Protein AF-0000000084920228 (afdb_homodimer)

Nearest PDB structures (foldseek):
  4wpe-assembly1_A-2  TM=5.861E-01  e=7.617E-01  Saccharomyces cerevisiae S288C
  8d9p-assembly1_A  TM=4.661E-01  e=4.233E-01  synthetic construct
  5vju-assembly1_A  TM=4.662E-01  e=3.804E-01  synthetic construct
  8to0-assembly1_GR  TM=4.077E-01  e=4.937E+00  Mus musculus
  2v0o-assembly2_C  TM=3.438E-01  e=4.680E+00  Homo sapiens

Foldseek 3Di:
DDPDDDDPDDCCLVPDDLVVLLVVLVVLLVVLVVLLVVLVVLLVLLVVLCVVDDDPVLNVLSVVLNVLSVVLNVLSVVLNVVSVVLSVVSVVCVVPVVPDDSVVSSVVSVVSVVSSVVSVVSSVVSVVSSVVSSVVSVVVVVVVVVVVVVVD/DDPDDDDPDDCCLVVDDLVVLLVVLVVLLVVLVVLLVVLVVLLVVLVVLCVVDDDPVLNVLSVVLNVLSVVLNVLSVVLNVVSVVLSVVSVVCVVPVVPDDSVVSSVVSVVSVVSSVVSVVSSVVSVVSSVVSSVVSVVVVVVVVVVVVVVD

Organism: Cellulophaga lytica (strain ATCC 23178 / DSM 7489 / JCM 8516 / NBRC 14961 / NCIMB 1423 / VKM B-1433 / Cy l20) (NCBI:txid867900)

Secondary structure (DSSP, 8-state):
---EEEEES-SHHHHS-HHHHHHHHHHHHHHHHHHHHHHHHHHHHHHHHHHH--SHHHHHHHHHHHHHHHHHHHHHHHHHHHHHHHHHHHHHHHH-TTSS-HHHHHHHHHHHHHHHHHHHHHHHHHHHHHHHHHHHHHHHHHHHHHHHHHH-/---EEEEES-SHHHHS-HHHHHHHHHHHHHHHHHHHHHHHHHHHHHHHHHHH--SHHHHHHHHHHHHHHHHHHHHHHHHHHHHHHHHHHHHHHHH-TTSS-HHHHHHHHHHHHHHHHHHHHHHHHHHHHHHHHHHHHHHHHHHHHHHHHHH-

Sequence (304 aa):
MSNFRNRPADNYINEANWQQLYLLTKHWKSDLLFYKDDLRFLHRLIKKYLLWISKKENVDLVKEIEISLLIVDKQCTGLLEKTTSHLHHLTELIENPFAYDSHKFRSEHTALEDSLAHFVKDFRKNRKEIFSITEYIIDGEQLVKQFTNLADMSNFRNRPADNYINEANWQQLYLLTKHWKSDLLFYKDDLRFLHRLIKKYLLWISKKENVDLVKEIEISLLIVDKQCTGLLEKTTSHLHHLTELIENPFAYDSHKFRSEHTALEDSLAHFVKDFRKNRKEIFSITEYIIDGEQLVKQFTNLAD

Radius of gyration: 22.95 Å; Cα contacts (8 Å, |Δi|>4): 197; chains: 2; bounding box: 46×72×52 Å

Solvent-accessible surface area (backbone atoms only — not comparable to full-atom values): 16638 Å² total; per-residue (Å²): 130,86,60,59,34,82,33,71,69,67,64,55,75,80,68,49,54,53,68,57,50,39,53,52,46,51,51,50,45,53,52,47,53,52,50,49,54,51,50,54,48,51,52,52,52,52,55,54,48,60,72,67,53,79,52,67,74,56,48,54,55,49,50,52,47,50,52,54,49,50,53,51,48,49,51,51,51,53,50,46,52,52,46,54,52,48,46,52,52,34,55,45,32,63,76,34,72,77,72,52,62,63,68,60,49,43,53,51,50,52,52,48,51,52,49,52,56,51,45,54,52,51,47,52,53,50,49,53,51,47,52,52,51,51,50,52,48,50,56,52,48,53,52,48,49,55,49,49,58,66,70,99,131,86,60,60,33,82,34,71,70,68,65,55,75,80,69,48,53,53,67,56,50,39,54,52,48,51,51,50,45,52,52,48,52,52,50,49,53,51,49,53,50,52,52,52,53,52,54,55,47,59,72,67,51,78,52,67,74,56,47,55,54,49,50,53,48,50,52,55,48,51,53,51,49,49,50,50,52,52,50,46,52,53,44,53,52,49,47,52,52,35,54,47,31,65,77,35,72,78,72,52,62,63,69,61,50,43,52,52,50,50,52,50,53,51,50,51,57,50,46,54,51,50,46,52,53,50,48,52,51,47,50,52,50,51,50,52,48,50,56,53,48,54,52,48,49,54,48,50,57,68,70,99

pLDDT: mean 87.04, std 14.08, range [43.09, 98.69]

Structure (mmCIF, N/CA/C/O backbone):
data_AF-0000000084920228-model_v1
#
loop_
_entity.id
_entity.type
_entity.pdbx_description
1 polymer 'Uncharacterized protein'
#
loop_
_atom_site.group_PDB
_atom_site.id
_atom_site.type_symbol
_atom_site.label_atom_id
_atom_site.label_alt_id
_atom_site.label_comp_id
_atom_site.label_asym_id
_atom_site.label_entity_id
_atom_site.label_seq_id
_atom_site.pdbx_PDB_ins_code
_atom_site.Cartn_x
_atom_site.Cartn_y
_atom_site.Cartn_z
_atom_site.occupancy
_atom_site.B_iso_or_equiv
_atom_site.auth_seq_id
_atom_site.auth_comp_id
_atom_site.auth_asym_id
_atom_site.auth_atom_id
_atom_site.pdbx_PDB_model_num
ATOM 1 N N . MET A 1 1 ? -1.769 -1.036 -16.906 1 46.94 1 MET A N 1
ATOM 2 C CA . MET A 1 1 ? -1.401 -1.227 -15.508 1 46.94 1 MET A CA 1
ATOM 3 C C . MET A 1 1 ? -1.412 -2.707 -15.133 1 46.94 1 MET A C 1
ATOM 5 O O . MET A 1 1 ? -2.203 -3.48 -15.68 1 46.94 1 MET A O 1
ATOM 9 N N . SER A 1 2 ? -0.241 -3.289 -14.719 1 59.38 2 SER A N 1
ATOM 10 C CA . SER A 1 2 ? 0.022 -4.723 -14.617 1 59.38 2 SER A CA 1
ATOM 11 C C . SER A 1 2 ? -0.938 -5.391 -13.641 1 59.38 2 SER A C 1
ATOM 13 O O . SER A 1 2 ? -1.438 -4.75 -12.719 1 59.38 2 SER A O 1
ATOM 15 N N . ASN A 1 3 ? -1.62 -6.391 -14.062 1 84.5 3 ASN A N 1
ATOM 16 C CA . ASN A 1 3 ? -2.602 -7.305 -13.484 1 84.5 3 ASN A CA 1
ATOM 17 C C . ASN A 1 3 ? -1.979 -8.195 -12.414 1 84.5 3 ASN A C 1
ATOM 19 O O . ASN A 1 3 ? -2.078 -9.422 -12.477 1 84.5 3 ASN A O 1
ATOM 23 N N . PHE A 1 4 ? -1.152 -7.531 -11.586 1 93.12 4 PHE A N 1
ATOM 24 C CA . PHE A 1 4 ? -0.546 -8.344 -10.531 1 93.12 4 PHE A CA 1
ATOM 25 C C . PHE A 1 4 ? -1.482 -8.469 -9.336 1 93.12 4 PHE A C 1
ATOM 27 O O . PHE A 1 4 ? -2.275 -7.562 -9.062 1 93.12 4 PHE A O 1
ATOM 34 N N . ARG A 1 5 ? -1.376 -9.617 -8.719 1 95.12 5 ARG A N 1
ATOM 35 C CA . ARG A 1 5 ? -2.188 -9.961 -7.559 1 95.12 5 ARG A CA 1
ATOM 36 C C . ARG A 1 5 ? -1.33 -10.57 -6.453 1 95.12 5 ARG A C 1
ATOM 38 O O . ARG A 1 5 ? -0.223 -11.047 -6.715 1 95.12 5 ARG A O 1
ATOM 45 N N . ASN A 1 6 ? -1.832 -10.523 -5.289 1 94.06 6 ASN A N 1
ATOM 46 C CA . ASN A 1 6 ? -1.16 -11.203 -4.184 1 94.06 6 ASN A CA 1
ATOM 47 C C . ASN A 1 6 ? -1.276 -12.719 -4.301 1 94.06 6 ASN A C 1
ATOM 49 O O . ASN A 1 6 ? -2.379 -13.25 -4.441 1 94.06 6 ASN A O 1
ATOM 53 N N . ARG A 1 7 ? -0.164 -13.398 -4.301 1 95.19 7 ARG A N 1
ATOM 54 C CA . ARG A 1 7 ? -0.068 -14.852 -4.309 1 95.19 7 ARG A CA 1
ATOM 55 C C . ARG A 1 7 ? 0.977 -15.336 -3.309 1 95.19 7 ARG A C 1
ATOM 57 O O . ARG A 1 7 ? 1.875 -14.586 -2.926 1 95.19 7 ARG A O 1
ATOM 64 N N . PRO A 1 8 ? 0.805 -16.562 -2.885 1 92.56 8 PRO A N 1
ATOM 65 C CA . PRO A 1 8 ? 1.87 -17.094 -2.031 1 92.56 8 PRO A CA 1
ATOM 66 C C . PRO A 1 8 ? 3.24 -17.047 -2.703 1 92.56 8 PRO A C 1
ATOM 68 O O . PRO A 1 8 ? 3.338 -17.188 -3.926 1 92.56 8 PRO A O 1
ATOM 71 N N . ALA A 1 9 ? 4.227 -16.812 -1.802 1 89.5 9 ALA A N 1
ATOM 72 C CA . ALA A 1 9 ? 5.582 -16.875 -2.336 1 89.5 9 ALA A CA 1
ATOM 73 C C . ALA A 1 9 ? 5.891 -18.266 -2.883 1 89.5 9 ALA A C 1
ATOM 75 O O . ALA A 1 9 ? 5.801 -19.266 -2.158 1 89.5 9 ALA A O 1
ATOM 76 N N . ASP A 1 10 ? 5.984 -18.344 -4.188 1 88.19 10 ASP A N 1
ATOM 77 C CA . ASP A 1 10 ? 6.211 -19.625 -4.844 1 88.19 10 ASP A CA 1
ATOM 78 C C . ASP A 1 10 ? 7.48 -19.594 -5.691 1 88.19 10 ASP A C 1
ATOM 80 O O . ASP A 1 10 ? 8.406 -18.828 -5.406 1 88.19 10 ASP A O 1
ATOM 84 N N . ASN A 1 11 ? 7.5 -20.531 -6.637 1 90.75 11 ASN A N 1
ATOM 85 C CA . ASN A 1 11 ? 8.703 -20.641 -7.453 1 90.75 11 ASN A CA 1
ATOM 86 C C . ASN A 1 11 ? 8.602 -19.812 -8.727 1 90.75 11 ASN A C 1
ATOM 88 O O . ASN A 1 11 ? 9.266 -20.109 -9.727 1 90.75 11 ASN A O 1
ATOM 92 N N . TYR A 1 12 ? 7.84 -18.812 -8.664 1 93.25 12 TYR A N 1
ATOM 93 C CA . TYR A 1 12 ? 7.578 -18 -9.852 1 93.25 12 TYR A CA 1
ATOM 94 C C . TYR A 1 12 ? 8.867 -17.438 -10.422 1 93.25 12 TYR A C 1
ATOM 96 O O . TYR A 1 12 ? 9.117 -17.5 -11.625 1 93.25 12 TYR A O 1
ATOM 104 N N . ILE A 1 13 ? 9.664 -16.859 -9.602 1 95.25 13 ILE A N 1
ATOM 105 C CA . ILE A 1 13 ? 10.883 -16.188 -10.039 1 95.25 13 ILE A CA 1
ATOM 106 C C . ILE A 1 13 ? 11.797 -17.188 -10.742 1 95.25 13 ILE A C 1
ATOM 108 O O . ILE A 1 13 ? 12.461 -16.859 -11.719 1 95.25 13 ILE A O 1
ATOM 112 N N . ASN A 1 14 ? 11.781 -18.438 -10.273 1 94.75 14 ASN A N 1
ATOM 113 C CA . ASN A 1 14 ? 12.633 -19.453 -10.867 1 94.75 14 ASN A CA 1
ATOM 114 C C . ASN A 1 14 ? 12.055 -19.969 -12.18 1 94.75 14 ASN A C 1
ATOM 116 O O . ASN A 1 14 ? 12.797 -20.469 -13.031 1 94.75 14 ASN A O 1
ATOM 120 N N . GLU A 1 15 ? 10.766 -19.828 -12.383 1 94.88 15 GLU A N 1
ATOM 121 C CA . GLU A 1 15 ? 10.102 -20.422 -13.539 1 94.88 15 GLU A CA 1
ATOM 122 C C . GLU A 1 15 ? 9.773 -19.375 -14.602 1 94.88 15 GLU A C 1
ATOM 124 O O . GLU A 1 15 ? 9.578 -19.719 -15.766 1 94.88 15 GLU A O 1
ATOM 129 N N . ALA A 1 16 ? 9.719 -18.156 -14.258 1 95.38 16 ALA A N 1
ATOM 130 C CA . ALA A 1 16 ? 9.32 -17.078 -15.164 1 95.38 16 ALA A CA 1
ATOM 131 C C . ALA A 1 16 ? 10.414 -16.781 -16.188 1 95.38 16 ALA A C 1
ATOM 133 O O . ALA A 1 16 ? 11.602 -16.984 -15.906 1 95.38 16 ALA A O 1
ATOM 134 N N . ASN A 1 17 ? 9.938 -16.391 -17.297 1 95.69 17 ASN A N 1
ATOM 135 C CA . ASN A 1 17 ? 10.938 -15.938 -18.25 1 95.69 17 ASN A CA 1
ATOM 136 C C . ASN A 1 17 ? 11.367 -14.508 -17.969 1 95.69 17 ASN A C 1
ATOM 138 O O . ASN A 1 17 ? 10.805 -13.844 -17.094 1 95.69 17 ASN A O 1
ATOM 142 N N . TRP A 1 18 ? 12.336 -14.039 -18.688 1 96.69 18 TRP A N 1
ATOM 143 C CA . TRP A 1 18 ? 12.945 -12.742 -18.391 1 96.69 18 TRP A CA 1
ATOM 144 C C . TRP A 1 18 ? 11.953 -11.609 -18.625 1 96.69 18 TRP A C 1
ATOM 146 O O . TRP A 1 18 ? 11.969 -10.609 -17.906 1 96.69 18 TRP A O 1
ATOM 156 N N . GLN A 1 19 ? 11.141 -11.703 -19.641 1 96.44 19 GLN A N 1
ATOM 157 C CA . GLN A 1 19 ? 10.141 -10.672 -19.906 1 96.44 19 GLN A CA 1
ATOM 158 C C . GLN A 1 19 ? 9.141 -10.562 -18.766 1 96.44 19 GLN A C 1
ATOM 160 O O . GLN A 1 19 ? 8.75 -9.461 -18.375 1 96.44 19 GLN A O 1
ATOM 165 N N . GLN A 1 20 ? 8.758 -11.672 -18.234 1 96.56 20 GLN A N 1
ATOM 166 C CA . GLN A 1 20 ? 7.836 -11.703 -17.109 1 96.56 20 GLN A CA 1
ATOM 167 C C . GLN A 1 20 ? 8.469 -11.062 -15.875 1 96.56 20 GLN A C 1
ATOM 169 O O . GLN A 1 20 ? 7.809 -10.297 -15.164 1 96.56 20 GLN A O 1
ATOM 174 N N . LEU A 1 21 ? 9.695 -11.367 -15.656 1 97.5 21 LEU A N 1
ATOM 175 C CA . LEU A 1 21 ? 10.391 -10.773 -14.516 1 97.5 21 LEU A CA 1
ATOM 176 C C . LEU A 1 21 ? 10.594 -9.273 -14.719 1 97.5 21 LEU A C 1
ATOM 178 O O . LEU A 1 21 ? 10.562 -8.508 -13.758 1 97.5 21 LEU A O 1
ATOM 182 N N . TYR A 1 22 ? 10.805 -8.875 -15.969 1 97.56 22 TYR A N 1
ATOM 183 C CA . TYR A 1 22 ? 10.922 -7.453 -16.281 1 97.56 22 TYR A CA 1
ATOM 184 C C . TYR A 1 22 ? 9.641 -6.707 -15.906 1 97.56 22 TYR A C 1
ATOM 186 O O . TYR A 1 22 ? 9.695 -5.664 -15.25 1 97.56 22 TYR A O 1
ATOM 194 N N . LEU A 1 23 ? 8.516 -7.277 -16.25 1 97.06 23 LEU A N 1
ATOM 195 C CA . LEU A 1 23 ? 7.234 -6.648 -15.953 1 97.06 23 LEU A CA 1
ATOM 196 C C . LEU A 1 23 ? 7.008 -6.574 -14.445 1 97.06 23 LEU A C 1
ATOM 198 O O . LEU A 1 23 ? 6.523 -5.559 -13.938 1 97.06 23 LEU A O 1
ATOM 202 N N . LEU A 1 24 ? 7.332 -7.609 -13.773 1 97.06 24 LEU A N 1
ATOM 203 C CA . LEU A 1 24 ? 7.211 -7.629 -12.32 1 97.06 24 LEU A CA 1
ATOM 204 C C . LEU A 1 24 ? 8.086 -6.559 -11.688 1 97.06 24 LEU A C 1
ATOM 206 O O . LEU A 1 24 ? 7.645 -5.832 -10.797 1 97.06 24 LEU A O 1
ATOM 210 N N . THR A 1 25 ? 9.32 -6.508 -12.125 1 97.81 25 THR A N 1
ATOM 211 C CA . THR A 1 25 ? 10.266 -5.535 -11.586 1 97.81 25 THR A CA 1
ATOM 212 C C . THR A 1 25 ? 9.805 -4.109 -11.891 1 97.81 25 THR A C 1
ATOM 214 O O . THR A 1 25 ? 9.969 -3.213 -11.062 1 97.81 25 THR A O 1
ATOM 217 N N . LYS A 1 26 ? 9.273 -3.879 -13.047 1 97.44 26 LYS A N 1
ATOM 218 C CA . LYS A 1 26 ? 8.711 -2.574 -13.383 1 97.44 26 LYS A CA 1
ATOM 219 C C . LYS A 1 26 ? 7.578 -2.203 -12.422 1 97.44 26 LYS A C 1
ATOM 221 O O . LYS A 1 26 ? 7.465 -1.049 -12.008 1 97.44 26 LYS A O 1
ATOM 226 N N . HIS A 1 27 ? 6.754 -3.148 -12.125 1 96.44 27 HIS A N 1
ATOM 227 C CA . HIS A 1 27 ? 5.688 -2.936 -11.156 1 96.44 27 HIS A CA 1
ATOM 228 C C . HIS A 1 27 ? 6.246 -2.549 -9.797 1 96.44 27 HIS A C 1
ATOM 230 O O . HIS A 1 27 ? 5.75 -1.621 -9.156 1 96.44 27 HIS A O 1
ATOM 236 N N . TRP A 1 28 ? 7.293 -3.311 -9.391 1 97.38 28 TRP A N 1
ATOM 237 C CA . TRP A 1 28 ? 7.957 -2.98 -8.133 1 97.38 28 TRP A CA 1
ATOM 238 C C . TRP A 1 28 ? 8.453 -1.538 -8.141 1 97.38 28 TRP A C 1
ATOM 240 O O . TRP A 1 28 ? 8.289 -0.815 -7.152 1 97.38 28 TRP A O 1
ATOM 250 N N . LYS A 1 29 ? 9.078 -1.144 -9.172 1 97.69 29 LYS A N 1
ATOM 251 C CA . LYS A 1 29 ? 9.617 0.21 -9.273 1 97.69 29 LYS A CA 1
ATOM 252 C C . LYS A 1 29 ? 8.508 1.252 -9.18 1 97.69 29 LYS A C 1
ATOM 254 O O . LYS A 1 29 ? 8.664 2.271 -8.5 1 97.69 29 LYS A O 1
ATOM 259 N N . SER A 1 30 ? 7.41 0.979 -9.883 1 95.38 30 SER A N 1
ATOM 260 C CA . SER A 1 30 ? 6.258 1.873 -9.812 1 95.38 30 SER A CA 1
ATOM 261 C C . SER A 1 30 ? 5.766 2.025 -8.375 1 95.38 30 SER A C 1
ATOM 263 O O . SER A 1 30 ? 5.48 3.139 -7.926 1 95.38 30 SER A O 1
ATOM 265 N N . ASP A 1 31 ? 5.652 0.915 -7.664 1 95.56 31 ASP A N 1
ATOM 266 C CA . ASP A 1 31 ? 5.234 0.955 -6.266 1 95.56 31 ASP A CA 1
ATOM 267 C C . ASP A 1 31 ? 6.199 1.794 -5.43 1 95.56 31 ASP A C 1
ATOM 269 O O . ASP A 1 31 ? 5.77 2.611 -4.609 1 95.56 31 ASP A O 1
ATOM 273 N N . LEU A 1 32 ? 7.492 1.58 -5.621 1 97.88 32 LEU A N 1
ATOM 274 C CA . LEU A 1 32 ? 8.5 2.309 -4.859 1 97.88 32 LEU A CA 1
ATOM 275 C C . LEU A 1 32 ? 8.391 3.809 -5.113 1 97.88 32 LEU A C 1
ATOM 277 O O . LEU A 1 32 ? 8.57 4.613 -4.195 1 97.88 32 LEU A O 1
ATOM 281 N N . LEU A 1 33 ? 8.133 4.176 -6.355 1 97 33 LEU A N 1
ATOM 282 C CA . LEU A 1 33 ? 7.965 5.586 -6.684 1 97 33 LEU A CA 1
ATOM 283 C C . LEU A 1 33 ? 6.75 6.172 -5.973 1 97 33 LEU A C 1
ATOM 285 O O . LEU A 1 33 ? 6.781 7.324 -5.535 1 97 33 LEU A O 1
ATOM 289 N N . PHE A 1 34 ? 5.73 5.402 -5.906 1 94.62 34 PHE A N 1
ATOM 290 C CA . PHE A 1 34 ? 4.559 5.824 -5.148 1 94.62 34 PHE A CA 1
ATOM 291 C C . PHE A 1 34 ? 4.918 6.074 -3.688 1 94.62 34 PHE A C 1
ATOM 293 O O . PHE A 1 34 ? 4.527 7.094 -3.113 1 94.62 34 PHE A O 1
ATOM 300 N N . TYR A 1 35 ? 5.629 5.16 -3.039 1 95.94 35 TYR A N 1
ATOM 301 C CA . TYR A 1 35 ? 6.031 5.312 -1.644 1 95.94 35 TYR A CA 1
ATOM 302 C C . TYR A 1 35 ? 6.941 6.523 -1.466 1 95.94 35 TYR A C 1
ATOM 304 O O . TYR A 1 35 ? 6.879 7.207 -0.443 1 95.94 35 TYR A O 1
ATOM 312 N N . LYS A 1 36 ? 7.793 6.738 -2.418 1 96 36 LYS A N 1
ATOM 313 C CA . LYS A 1 36 ? 8.688 7.891 -2.363 1 96 36 LYS A CA 1
ATOM 314 C C . LYS A 1 36 ? 7.902 9.195 -2.297 1 96 36 LYS A C 1
ATOM 316 O O . LYS A 1 36 ? 8.234 10.094 -1.521 1 96 36 LYS A O 1
ATOM 321 N N . ASP A 1 37 ? 6.891 9.273 -3.094 1 93.06 37 ASP A N 1
ATOM 322 C CA . ASP A 1 37 ? 6.02 10.445 -3.07 1 93.06 37 ASP A CA 1
ATOM 323 C C . ASP A 1 37 ? 5.344 10.602 -1.708 1 93.06 37 ASP A C 1
ATOM 325 O O . ASP A 1 37 ? 5.234 11.711 -1.185 1 93.06 37 ASP A O 1
ATOM 329 N N . ASP A 1 38 ? 4.867 9.508 -1.194 1 92.06 38 ASP A N 1
ATOM 330 C CA . ASP A 1 38 ? 4.238 9.508 0.122 1 92.06 38 ASP A CA 1
ATOM 331 C C . ASP A 1 38 ? 5.211 9.992 1.195 1 92.06 38 ASP A C 1
ATOM 333 O O . ASP A 1 38 ? 4.852 10.797 2.053 1 92.06 38 ASP A O 1
ATOM 337 N N . LEU A 1 39 ? 6.426 9.445 1.11 1 94.19 39 LEU A N 1
ATOM 338 C CA . LEU A 1 39 ? 7.449 9.812 2.084 1 94.19 39 LEU A CA 1
ATOM 339 C C . LEU A 1 39 ? 7.77 11.297 2.006 1 94.19 39 LEU A C 1
ATOM 341 O O . LEU A 1 39 ? 7.957 11.953 3.033 1 94.19 39 LEU A O 1
ATOM 345 N N . ARG A 1 40 ? 7.84 11.789 0.787 1 91.94 40 ARG A N 1
ATOM 346 C CA . ARG A 1 40 ? 8.062 13.219 0.594 1 91.94 40 ARG A CA 1
ATOM 347 C C . ARG A 1 40 ? 6.984 14.039 1.292 1 91.94 40 ARG A C 1
ATOM 349 O O . ARG A 1 40 ? 7.289 15.031 1.955 1 91.94 40 ARG A O 1
ATOM 356 N N . PHE A 1 41 ? 5.746 13.68 1.146 1 89.75 41 PHE A N 1
ATOM 357 C CA . PHE A 1 41 ? 4.637 14.359 1.805 1 89.75 41 PHE A CA 1
ATOM 358 C C . PHE A 1 41 ? 4.781 14.289 3.32 1 89.75 41 PHE A C 1
ATOM 360 O O . PHE A 1 41 ? 4.562 15.281 4.02 1 89.75 41 PHE A O 1
ATOM 367 N N . LEU A 1 42 ? 5.078 13.109 3.883 1 89.5 42 LEU A N 1
ATOM 368 C CA . LEU A 1 42 ? 5.191 12.922 5.324 1 89.5 42 LEU A CA 1
ATOM 369 C C . LEU A 1 42 ? 6.285 13.812 5.902 1 89.5 42 LEU A C 1
ATOM 371 O O . LEU A 1 42 ? 6.125 14.383 6.988 1 89.5 42 LEU A O 1
ATOM 375 N N . HIS A 1 43 ? 7.418 13.938 5.121 1 89.31 43 HIS A N 1
ATOM 376 C CA . HIS A 1 43 ? 8.477 14.852 5.543 1 89.31 43 HIS A CA 1
ATOM 377 C C . HIS A 1 43 ? 7.961 16.281 5.648 1 89.31 43 HIS A C 1
ATOM 379 O O . HIS A 1 43 ? 8.258 16.984 6.621 1 89.31 43 HIS A O 1
ATOM 385 N N . ARG A 1 44 ? 7.219 16.641 4.695 1 83.88 44 ARG A N 1
ATOM 386 C CA . ARG A 1 44 ? 6.676 18 4.68 1 83.88 44 ARG A CA 1
ATOM 387 C C . ARG A 1 44 ? 5.688 18.203 5.824 1 83.88 44 ARG A C 1
ATOM 389 O O . ARG A 1 44 ? 5.676 19.266 6.457 1 83.88 44 ARG A O 1
ATOM 396 N N . LEU A 1 45 ? 4.855 17.25 6.082 1 81.75 45 LEU A N 1
ATOM 397 C CA . LEU A 1 45 ? 3.875 17.312 7.16 1 81.75 45 LEU A CA 1
ATOM 398 C C . LEU A 1 45 ? 4.562 17.469 8.508 1 81.75 45 LEU A C 1
ATOM 400 O O . LEU A 1 45 ? 4.18 18.328 9.305 1 81.75 45 LEU A O 1
ATOM 404 N N . ILE A 1 46 ? 5.562 16.688 8.734 1 82.69 46 ILE A N 1
ATOM 405 C CA . ILE A 1 46 ? 6.262 16.688 10.008 1 82.69 46 ILE A CA 1
ATOM 406 C C . ILE A 1 46 ? 6.996 18.016 10.188 1 82.69 46 ILE A C 1
ATOM 408 O O . ILE A 1 46 ? 7.02 18.578 11.289 1 82.69 46 ILE A O 1
ATOM 412 N N . LYS A 1 47 ? 7.648 18.469 9.148 1 79.38 47 LYS A N 1
ATOM 413 C CA . LYS A 1 47 ? 8.336 19.766 9.203 1 79.38 47 LYS A CA 1
ATOM 414 C C . LYS A 1 47 ? 7.379 20.891 9.562 1 79.38 47 LYS A C 1
ATOM 416 O O . LYS A 1 47 ? 7.73 21.797 10.328 1 79.38 47 LYS A O 1
ATOM 421 N N . LYS A 1 48 ? 6.242 20.828 9.016 1 73.88 48 LYS A N 1
ATOM 422 C CA . LYS A 1 48 ? 5.234 21.844 9.305 1 73.88 48 LYS A CA 1
ATOM 423 C C . LYS A 1 48 ? 4.832 21.828 10.773 1 73.88 48 LYS A C 1
ATOM 425 O O . LYS A 1 48 ? 4.672 22.875 11.398 1 73.88 48 LYS A O 1
ATOM 430 N N . TYR A 1 49 ? 4.645 20.688 11.227 1 69.5 49 TYR A N 1
ATOM 431 C CA . TYR A 1 49 ? 4.281 20.547 12.633 1 69.5 49 TYR A CA 1
ATOM 432 C C . TYR A 1 49 ? 5.391 21.094 13.539 1 69.5 49 TYR A C 1
ATOM 434 O O . TYR A 1 49 ? 5.117 21.719 14.555 1 69.5 49 TYR A O 1
ATOM 442 N N . LEU A 1 50 ? 6.598 20.812 13.242 1 71.94 50 LEU A N 1
ATOM 443 C CA . LEU A 1 50 ? 7.734 21.266 14.023 1 71.94 50 LEU A CA 1
ATOM 444 C C . LEU A 1 50 ? 7.727 22.797 14.148 1 71.94 50 LEU A C 1
ATOM 446 O O . LEU A 1 50 ? 8.141 23.344 15.172 1 71.94 50 LEU A O 1
ATOM 450 N N . LEU A 1 51 ? 7.195 23.406 13.164 1 68.25 51 LEU A N 1
ATOM 451 C CA . LEU A 1 51 ? 7.156 24.859 13.156 1 68.25 51 LEU A CA 1
ATOM 452 C C . LEU A 1 51 ? 6.145 25.375 14.172 1 68.25 51 LEU A C 1
ATOM 454 O O . LEU A 1 51 ? 6.305 26.484 14.703 1 68.25 51 LEU A O 1
ATOM 458 N N . TRP A 1 52 ? 5.207 24.516 14.43 1 65.69 52 TRP A N 1
ATOM 459 C CA . TRP A 1 52 ? 4.113 25 15.258 1 65.69 52 TRP A CA 1
ATOM 460 C C . TRP A 1 52 ? 4.191 24.406 16.656 1 65.69 52 TRP A C 1
ATOM 462 O O . TRP A 1 52 ? 3.373 24.734 17.531 1 65.69 52 TRP A O 1
ATOM 472 N N . ILE A 1 53 ? 5.09 23.594 16.781 1 68.06 53 ILE A N 1
ATOM 473 C CA . ILE A 1 53 ? 5.188 22.922 18.078 1 68.06 53 ILE A CA 1
ATOM 474 C C . ILE A 1 53 ? 5.855 23.859 19.094 1 68.06 53 ILE A C 1
ATOM 476 O O . ILE A 1 53 ? 6.934 24.391 18.828 1 68.06 53 ILE A O 1
ATOM 480 N N . SER A 1 54 ? 5.195 24.25 20.078 1 64.94 54 SER A N 1
ATOM 481 C CA . SER A 1 54 ? 5.684 25.125 21.141 1 64.94 54 SER A CA 1
ATOM 482 C C . SER A 1 54 ? 6.219 24.312 22.312 1 64.94 54 SER A C 1
ATOM 484 O O . SER A 1 54 ? 7.203 24.703 22.938 1 64.94 54 SER A O 1
AT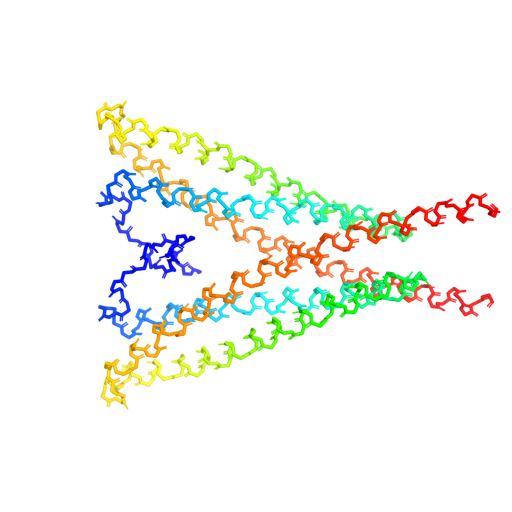OM 486 N N . LYS A 1 55 ? 5.633 23.266 22.656 1 71 55 LYS A N 1
ATOM 487 C CA . LYS A 1 55 ? 5.992 22.453 23.812 1 71 55 LYS A CA 1
ATOM 488 C C . LYS A 1 55 ? 7.23 21.609 23.516 1 71 55 LYS A C 1
ATOM 490 O O . LYS A 1 55 ? 7.281 20.891 22.516 1 71 55 LYS A O 1
ATOM 495 N N . LYS A 1 56 ? 8.172 21.703 24.359 1 72.06 56 LYS A N 1
ATOM 496 C CA . LYS A 1 56 ? 9.438 20.984 24.203 1 72.06 56 LYS A CA 1
ATOM 497 C C . LYS A 1 56 ? 9.203 19.484 24.047 1 72.06 56 LYS A C 1
ATOM 499 O O . LYS A 1 56 ? 9.859 18.828 23.234 1 72.06 56 LYS A O 1
ATOM 504 N N . GLU A 1 57 ? 8.32 18.906 24.891 1 73.88 57 GLU A N 1
ATOM 505 C CA . GLU A 1 57 ? 8.039 17.484 24.828 1 73.88 57 GLU A CA 1
ATOM 506 C C . GLU A 1 57 ? 7.57 17.062 23.438 1 73.88 57 GLU A C 1
ATOM 508 O O . GLU A 1 57 ? 7.906 15.977 22.969 1 73.88 57 GLU A O 1
ATOM 513 N N . ASN A 1 58 ? 6.887 17.922 22.812 1 76.12 58 ASN A N 1
ATOM 514 C CA . ASN A 1 58 ? 6.375 17.625 21.469 1 76.12 58 ASN A CA 1
ATOM 515 C C . ASN A 1 58 ? 7.469 17.75 20.406 1 76.12 58 ASN A C 1
ATOM 517 O O . ASN A 1 58 ? 7.441 17.031 19.406 1 76.12 58 ASN A O 1
ATOM 521 N N . VAL A 1 59 ? 8.461 18.484 20.781 1 76.5 59 VAL A N 1
ATOM 522 C CA . VAL A 1 59 ? 9.586 18.641 19.859 1 76.5 59 VAL A CA 1
ATOM 523 C C . VAL A 1 59 ? 10.391 17.344 19.797 1 76.5 59 VAL A C 1
ATOM 525 O O . VAL A 1 59 ? 10.797 16.906 18.719 1 76.5 59 VAL A O 1
ATOM 528 N N . ASP A 1 60 ? 10.586 16.719 20.953 1 80.94 60 ASP A N 1
ATOM 529 C CA . ASP A 1 60 ? 11.344 15.477 21.016 1 80.94 60 ASP A CA 1
ATOM 530 C C . ASP A 1 60 ? 10.633 14.352 20.266 1 80.94 60 ASP A C 1
ATOM 532 O O . ASP A 1 60 ? 11.273 13.57 19.562 1 80.94 60 ASP A O 1
ATOM 536 N N . LEU A 1 61 ? 9.367 14.305 20.422 1 79.62 61 LEU A N 1
ATOM 537 C CA . LEU A 1 61 ? 8.578 13.289 19.734 1 79.62 61 LEU A CA 1
ATOM 538 C C . LEU A 1 61 ? 8.672 13.469 18.219 1 79.62 61 LEU A C 1
ATOM 540 O O . LEU A 1 61 ? 8.828 12.5 17.484 1 79.62 61 LEU A O 1
ATOM 544 N N . VAL A 1 62 ? 8.617 14.633 17.844 1 79.69 62 VAL A N 1
ATOM 545 C CA . VAL A 1 62 ? 8.648 14.938 16.406 1 79.69 62 VAL A CA 1
ATOM 546 C C . VAL A 1 62 ? 10.031 14.594 15.844 1 79.69 62 VAL A C 1
ATOM 548 O O . VAL A 1 62 ? 10.141 14.086 14.727 1 79.69 62 VAL A O 1
ATOM 551 N N . LYS A 1 63 ? 11.078 14.844 16.641 1 83.12 63 LYS A N 1
ATOM 552 C CA . LYS A 1 63 ? 12.438 14.523 16.203 1 83.12 63 LYS A CA 1
ATOM 553 C C . LYS A 1 63 ? 12.602 13.016 15.992 1 83.12 63 LYS A C 1
ATOM 555 O O . LYS A 1 63 ? 13.25 12.586 15.031 1 83.12 63 LYS A O 1
ATOM 560 N N . GLU A 1 64 ? 12.062 12.289 16.828 1 84.56 64 GLU A N 1
ATOM 561 C CA . GLU A 1 64 ? 12.125 10.836 16.719 1 84.56 64 GLU A CA 1
ATOM 562 C C . GLU A 1 64 ? 11.422 10.359 15.445 1 84.56 64 GLU A C 1
ATOM 564 O O . GLU A 1 64 ? 11.914 9.461 14.758 1 84.56 64 GLU A O 1
ATOM 569 N N . ILE A 1 65 ? 10.312 10.953 15.148 1 85.75 65 ILE A N 1
ATOM 570 C CA . ILE A 1 65 ? 9.555 10.625 13.945 1 85.75 65 ILE A CA 1
ATOM 571 C C . ILE A 1 65 ? 10.367 10.992 12.711 1 85.75 65 ILE A C 1
ATOM 573 O O . ILE A 1 65 ? 10.406 10.227 11.734 1 85.75 65 ILE A O 1
ATOM 577 N N . GLU A 1 66 ? 11 12.094 12.82 1 85.94 66 GLU A N 1
ATOM 578 C CA . GLU A 1 66 ? 11.812 12.547 11.688 1 85.94 66 GLU A CA 1
ATOM 579 C C . GLU A 1 66 ? 12.953 11.578 11.406 1 85.94 66 GLU A C 1
ATOM 581 O O . GLU A 1 66 ? 13.25 11.281 10.25 1 85.94 66 GLU A O 1
ATOM 586 N N . ILE A 1 67 ? 13.562 11.094 12.414 1 89.44 67 ILE A N 1
ATOM 587 C CA . ILE A 1 67 ? 14.672 10.148 12.266 1 89.44 67 ILE A CA 1
ATOM 588 C C . ILE A 1 67 ? 14.164 8.852 11.633 1 89.44 67 ILE A C 1
ATOM 590 O O . ILE A 1 67 ? 14.773 8.328 10.703 1 89.44 67 ILE A O 1
ATOM 594 N N . SER A 1 68 ? 13.078 8.406 12.18 1 90.31 68 SER A N 1
ATOM 595 C CA . SER A 1 68 ? 12.492 7.176 11.641 1 90.31 68 SER A CA 1
ATOM 596 C C . SER A 1 68 ? 12.109 7.344 10.18 1 90.31 68 SER A C 1
ATOM 598 O O . SER A 1 68 ? 12.297 6.426 9.375 1 90.31 68 SER A O 1
ATOM 600 N N . LEU A 1 69 ? 11.594 8.492 9.844 1 92.69 69 LEU A N 1
ATOM 601 C CA . LEU A 1 69 ? 11.227 8.797 8.469 1 92.69 69 LEU A CA 1
ATOM 602 C C . LEU A 1 69 ? 12.453 8.812 7.562 1 92.69 69 LEU A C 1
ATOM 604 O O . LEU A 1 69 ? 12.398 8.312 6.434 1 92.69 69 LEU A O 1
ATOM 608 N N . LEU A 1 70 ? 13.539 9.312 8.055 1 94.25 70 LEU A N 1
ATOM 609 C CA . LEU A 1 70 ? 14.781 9.367 7.285 1 94.25 70 LEU A CA 1
ATOM 610 C C . LEU A 1 70 ? 15.289 7.969 6.969 1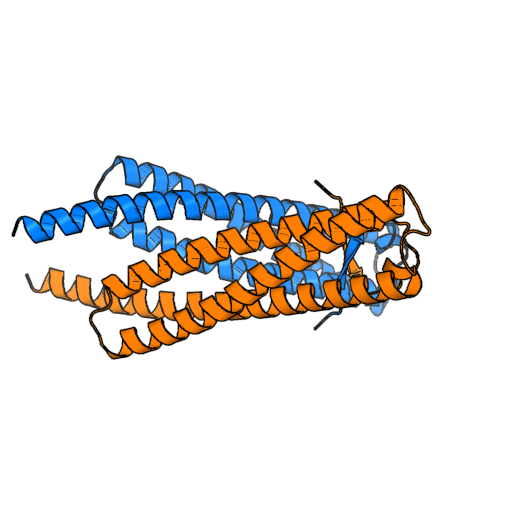 94.25 70 LEU A C 1
ATOM 612 O O . LEU A 1 70 ? 15.781 7.711 5.867 1 94.25 70 LEU A O 1
ATOM 616 N N . ILE A 1 71 ? 15.164 7.098 7.891 1 95.19 71 ILE A N 1
ATOM 617 C CA . ILE A 1 71 ? 15.617 5.723 7.719 1 95.19 71 ILE A CA 1
ATOM 618 C C . ILE A 1 71 ? 14.797 5.043 6.621 1 95.19 71 ILE A C 1
ATOM 620 O O . ILE A 1 71 ? 15.359 4.41 5.723 1 95.19 71 ILE A O 1
ATOM 624 N N . VAL A 1 72 ? 13.5 5.18 6.715 1 96.5 72 VAL A N 1
ATOM 625 C CA . VAL A 1 72 ? 12.617 4.559 5.734 1 96.5 72 VAL A CA 1
ATOM 626 C C . VAL A 1 72 ? 12.836 5.195 4.363 1 96.5 72 VAL A C 1
ATOM 628 O O . VAL A 1 72 ? 12.805 4.508 3.34 1 96.5 72 VAL A O 1
ATOM 631 N N . ASP A 1 73 ? 13.086 6.434 4.359 1 96.12 73 ASP A N 1
ATOM 632 C CA . ASP A 1 73 ? 13.367 7.141 3.117 1 96.12 73 ASP A CA 1
ATOM 633 C C . ASP A 1 73 ? 14.641 6.602 2.455 1 96.12 73 ASP A C 1
ATOM 635 O O . ASP A 1 73 ? 14.664 6.383 1.242 1 96.12 73 ASP A O 1
ATOM 639 N N . LYS A 1 74 ? 15.602 6.438 3.246 1 97.25 74 LYS A N 1
ATOM 640 C CA . LYS A 1 74 ? 16.844 5.879 2.74 1 97.25 74 LYS A CA 1
ATOM 641 C C . LYS A 1 74 ? 16.641 4.465 2.205 1 97.25 74 LYS A C 1
ATOM 643 O O . LYS A 1 74 ? 17.219 4.098 1.175 1 97.25 74 LYS A O 1
ATOM 648 N N . GLN A 1 75 ? 15.922 3.715 2.916 1 97.94 75 GLN A N 1
ATOM 649 C CA . GLN A 1 75 ? 15.586 2.373 2.453 1 97.94 75 GLN A CA 1
ATOM 650 C C . GLN A 1 75 ? 14.906 2.418 1.086 1 97.94 75 GLN A C 1
ATOM 652 O O . GLN A 1 75 ? 15.273 1.667 0.18 1 97.94 75 GLN A O 1
ATOM 657 N N . CYS A 1 76 ? 13.914 3.271 0.954 1 98.44 76 CYS A N 1
ATOM 658 C CA . CYS A 1 76 ? 13.172 3.402 -0.293 1 98.44 76 CYS A CA 1
ATOM 659 C C . CYS A 1 76 ? 14.094 3.797 -1.44 1 98.44 76 CYS A C 1
ATOM 661 O O . CYS A 1 76 ? 14.047 3.191 -2.514 1 98.44 76 CYS A O 1
ATOM 663 N N . THR A 1 77 ? 14.953 4.77 -1.183 1 98.12 77 THR A N 1
ATOM 664 C CA . THR A 1 77 ? 15.883 5.254 -2.193 1 98.12 77 THR A CA 1
ATOM 665 C C . THR A 1 77 ? 16.844 4.145 -2.625 1 98.12 77 THR A C 1
ATOM 667 O O . THR A 1 77 ? 17.094 3.963 -3.818 1 98.12 77 THR A O 1
ATOM 670 N N . GLY A 1 78 ? 17.359 3.449 -1.64 1 98.5 78 GLY A N 1
ATOM 671 C CA . GLY A 1 78 ? 18.234 2.328 -1.942 1 98.5 78 GLY A CA 1
ATOM 672 C C . GLY A 1 78 ? 17.562 1.247 -2.766 1 98.5 78 GLY A C 1
ATOM 673 O O . GLY A 1 78 ? 18.141 0.723 -3.713 1 98.5 78 GLY A O 1
ATOM 674 N N . LEU A 1 79 ? 16.344 0.912 -2.428 1 98.69 79 LEU A N 1
ATOM 675 C CA . LEU A 1 79 ? 15.594 -0.101 -3.16 1 98.69 79 LEU A CA 1
ATOM 676 C C . LEU A 1 79 ? 15.273 0.374 -4.574 1 98.69 79 LEU A C 1
ATOM 678 O O . LEU A 1 79 ? 15.297 -0.418 -5.52 1 98.69 79 LEU A O 1
ATOM 682 N N . LEU A 1 80 ? 14.93 1.67 -4.715 1 98.5 80 LEU A N 1
ATOM 683 C CA . LEU A 1 80 ? 14.664 2.232 -6.031 1 98.5 80 LEU A CA 1
ATOM 684 C C . LEU A 1 80 ? 15.891 2.113 -6.934 1 98.5 80 LEU A C 1
ATOM 686 O O . LEU A 1 80 ? 15.766 1.738 -8.102 1 98.5 80 LEU A O 1
ATOM 690 N N . GLU A 1 81 ? 17.016 2.393 -6.371 1 98.38 81 GLU A N 1
ATOM 691 C CA . GLU A 1 81 ? 18.266 2.283 -7.117 1 98.38 81 GLU A CA 1
ATOM 692 C C . GLU A 1 81 ? 18.531 0.84 -7.527 1 98.38 81 GLU A C 1
ATOM 694 O O . GLU A 1 81 ? 18.844 0.568 -8.688 1 98.38 81 GLU A O 1
ATOM 699 N N . LYS A 1 82 ? 18.438 -0.05 -6.621 1 98.38 82 LYS A N 1
ATOM 700 C CA . LYS A 1 82 ? 18.656 -1.465 -6.895 1 98.38 82 LYS A CA 1
ATOM 701 C C . LYS A 1 82 ? 17.672 -1.992 -7.93 1 98.38 82 LYS A C 1
ATOM 703 O O . LYS A 1 82 ? 18.047 -2.748 -8.828 1 98.38 82 LYS A O 1
ATOM 708 N N . THR A 1 83 ? 16.438 -1.642 -7.82 1 98.62 83 THR A N 1
ATOM 709 C CA . THR A 1 83 ? 15.391 -2.088 -8.734 1 98.62 83 THR A CA 1
ATOM 710 C C . THR A 1 83 ? 15.641 -1.55 -10.141 1 98.62 83 THR A C 1
ATOM 712 O O . THR A 1 83 ? 15.461 -2.27 -11.125 1 98.62 83 THR A O 1
ATOM 715 N N . THR A 1 84 ? 16.047 -0.295 -10.234 1 98.25 84 THR A N 1
ATOM 716 C CA . THR A 1 84 ? 16.359 0.323 -11.523 1 98.25 84 THR A CA 1
ATOM 717 C C . THR A 1 84 ? 17.516 -0.393 -12.203 1 98.25 84 THR A C 1
ATOM 719 O O . THR A 1 84 ? 17.453 -0.703 -13.398 1 98.25 84 THR A O 1
ATOM 722 N N . SER A 1 85 ? 18.531 -0.668 -11.414 1 97.69 85 SER A N 1
ATOM 723 C CA . SER A 1 85 ? 19.672 -1.41 -11.938 1 97.69 85 SER A CA 1
ATOM 724 C C . SER A 1 85 ? 19.266 -2.811 -12.383 1 97.69 85 SER A C 1
ATOM 726 O O . SER A 1 85 ? 19.672 -3.275 -13.445 1 97.69 85 SER A O 1
ATOM 728 N N . HIS A 1 86 ? 18.484 -3.43 -11.578 1 97.75 86 HIS A N 1
ATOM 729 C CA . HIS A 1 86 ? 18.016 -4.773 -11.883 1 97.75 86 HIS A CA 1
ATOM 730 C C . HIS A 1 86 ? 17.188 -4.789 -13.164 1 97.75 86 HIS A C 1
ATOM 732 O O . HIS A 1 86 ? 17.297 -5.715 -13.969 1 97.75 86 HIS A O 1
ATOM 738 N N . LEU A 1 87 ? 16.375 -3.805 -13.375 1 97.75 87 LEU A N 1
ATOM 739 C CA . LEU A 1 87 ? 15.586 -3.664 -14.594 1 97.75 87 LEU A CA 1
ATOM 740 C C . LEU A 1 87 ? 16.5 -3.559 -15.812 1 97.75 87 LEU A C 1
ATOM 742 O O . LEU A 1 87 ? 16.219 -4.156 -16.859 1 97.75 87 LEU A O 1
ATOM 746 N N . HIS A 1 88 ? 17.516 -2.834 -15.672 1 97.25 88 HIS A N 1
ATOM 747 C CA . HIS A 1 88 ? 18.5 -2.719 -16.75 1 97.25 88 HIS A CA 1
ATOM 748 C C . HIS A 1 88 ? 19.109 -4.078 -17.094 1 97.25 88 HIS A C 1
ATOM 750 O O . HIS A 1 88 ? 19.188 -4.453 -18.266 1 97.25 88 HIS A O 1
ATOM 756 N N . HIS A 1 89 ? 19.5 -4.816 -16.109 1 97.62 89 HIS A N 1
ATOM 757 C CA . HIS A 1 89 ? 20.078 -6.141 -16.312 1 97.62 89 HIS A CA 1
ATOM 758 C C . HIS A 1 89 ? 19.078 -7.082 -16.969 1 97.62 89 HIS A C 1
ATOM 760 O O . HIS A 1 89 ? 19.453 -7.914 -17.797 1 97.62 89 HIS A O 1
ATOM 766 N N . LEU A 1 90 ? 17.828 -6.977 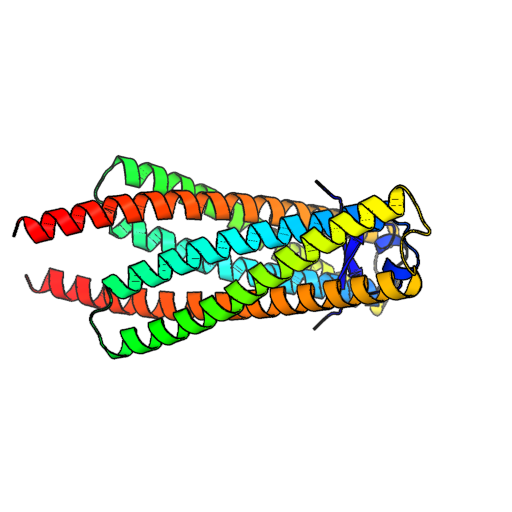-16.562 1 97.94 90 LEU A N 1
ATOM 767 C CA . LEU A 1 90 ? 16.781 -7.789 -17.188 1 97.94 90 LEU A CA 1
ATOM 768 C C . LEU A 1 90 ? 16.656 -7.469 -18.672 1 97.94 90 LEU A C 1
ATOM 770 O O . LEU A 1 90 ? 16.453 -8.367 -19.484 1 97.94 90 LEU A O 1
ATOM 774 N N . THR A 1 91 ? 16.719 -6.207 -19.016 1 97.25 91 THR A N 1
ATOM 775 C CA . THR A 1 91 ? 16.688 -5.801 -20.406 1 97.25 91 THR A CA 1
ATOM 776 C C . THR A 1 91 ? 17.812 -6.465 -21.203 1 97.25 91 THR A C 1
ATOM 778 O O . THR A 1 91 ? 17.609 -6.953 -22.312 1 97.25 91 THR A O 1
ATOM 781 N N . GLU A 1 92 ? 18.984 -6.492 -20.609 1 97.19 92 GLU A N 1
ATOM 782 C CA . GLU A 1 92 ? 20.125 -7.141 -21.219 1 97.19 92 GLU A CA 1
ATOM 783 C C . GLU A 1 92 ? 19.906 -8.641 -21.391 1 97.19 92 GLU A C 1
ATOM 785 O O . GLU A 1 92 ? 20.266 -9.219 -22.422 1 97.19 92 GLU A O 1
ATOM 790 N N . LEU A 1 93 ? 19.344 -9.219 -20.422 1 96.88 93 LEU A N 1
ATOM 791 C CA . LEU A 1 93 ? 19.078 -10.648 -20.453 1 96.88 93 LEU A CA 1
ATOM 792 C C . LEU A 1 93 ? 18.047 -11 -21.516 1 96.88 93 LEU A C 1
ATOM 794 O O . LEU A 1 93 ? 18.125 -12.07 -22.125 1 96.88 93 LEU A O 1
ATOM 798 N N . ILE A 1 94 ? 17.078 -10.164 -21.734 1 96.5 94 ILE A N 1
ATOM 799 C CA . ILE A 1 94 ? 16.062 -10.383 -22.75 1 96.5 94 ILE A CA 1
ATOM 800 C C . ILE A 1 94 ? 16.719 -10.367 -24.141 1 96.5 94 ILE A C 1
ATOM 802 O O . ILE A 1 94 ? 16.359 -11.172 -25 1 96.5 94 ILE A O 1
ATOM 806 N N . GLU A 1 95 ? 17.688 -9.539 -24.297 1 96 95 GLU A N 1
ATOM 807 C CA . GLU A 1 95 ? 18.406 -9.422 -25.562 1 96 95 GLU A CA 1
ATOM 808 C C . GLU A 1 95 ? 19.422 -10.555 -25.719 1 96 95 GLU A C 1
ATOM 810 O O . GLU A 1 95 ? 19.609 -11.078 -26.812 1 96 95 GLU A O 1
ATOM 815 N N . ASN A 1 96 ? 20.109 -10.875 -24.641 1 95.94 96 ASN A N 1
ATOM 816 C CA . ASN A 1 96 ? 21.125 -11.922 -24.594 1 95.94 96 ASN A CA 1
ATOM 817 C C . ASN A 1 96 ? 21 -12.773 -23.328 1 95.94 96 ASN A C 1
ATOM 819 O O . ASN A 1 96 ? 21.547 -12.414 -22.281 1 95.94 96 ASN A O 1
ATOM 823 N N . PRO A 1 97 ? 20.375 -13.922 -23.438 1 91.44 97 PRO A N 1
ATOM 824 C CA . PRO A 1 97 ? 20.078 -14.766 -22.266 1 91.44 97 PRO A CA 1
ATOM 825 C C . PRO A 1 97 ? 21.344 -15.242 -21.562 1 91.44 97 PRO A C 1
ATOM 827 O O . PRO A 1 97 ? 21.281 -15.758 -20.438 1 91.44 97 PRO A O 1
ATOM 830 N N . PHE A 1 98 ? 22.484 -15.07 -22.188 1 92 98 PHE A N 1
ATOM 831 C CA . PHE A 1 98 ? 23.734 -15.547 -21.609 1 92 98 PHE A CA 1
ATOM 832 C C . PHE A 1 98 ? 24.531 -14.398 -21.016 1 92 98 PHE A C 1
ATOM 834 O O . PHE A 1 98 ? 25.688 -14.57 -20.625 1 92 98 PHE A O 1
ATOM 841 N N . ALA A 1 99 ? 23.859 -13.242 -20.953 1 92.5 99 ALA A N 1
ATOM 842 C CA . ALA A 1 99 ? 24.547 -12.047 -20.469 1 92.5 99 ALA A CA 1
ATOM 843 C C . ALA A 1 99 ? 24.969 -12.211 -19 1 92.5 99 ALA A C 1
ATOM 845 O O . ALA A 1 99 ? 25.969 -11.633 -18.578 1 92.5 99 ALA A O 1
ATOM 846 N N . TYR A 1 100 ? 24.156 -12.93 -18.188 1 92.62 100 TYR A N 1
ATOM 847 C CA . TYR A 1 100 ? 24.422 -13.172 -16.766 1 92.62 100 TYR A CA 1
ATOM 848 C C . TYR A 1 100 ? 24.172 -14.625 -16.406 1 92.62 100 TYR A C 1
ATOM 850 O O . TYR A 1 100 ? 23.484 -15.344 -17.141 1 92.62 100 TYR A O 1
ATOM 858 N N . ASP A 1 101 ? 24.797 -14.953 -15.258 1 93.88 101 ASP A N 1
ATOM 859 C CA . ASP A 1 101 ? 24.438 -16.25 -14.68 1 93.88 101 ASP A CA 1
ATOM 860 C C . ASP A 1 101 ? 22.984 -16.25 -14.219 1 93.88 101 ASP A C 1
ATOM 862 O O . ASP A 1 101 ? 22.609 -15.516 -13.305 1 93.88 101 ASP A O 1
ATOM 866 N N . SER A 1 102 ? 22.234 -17.125 -14.867 1 93.06 102 SER A N 1
ATOM 867 C CA . SER A 1 102 ? 20.781 -17.141 -14.648 1 93.06 102 SER A CA 1
ATOM 868 C C . SER A 1 102 ? 20.453 -17.453 -13.195 1 93.06 102 SER A C 1
ATOM 870 O O . SER A 1 102 ? 19.594 -16.797 -12.594 1 93.06 102 SER A O 1
ATOM 872 N N . HIS A 1 103 ? 21.141 -18.453 -12.672 1 94.56 103 HIS A N 1
ATOM 873 C CA . HIS A 1 103 ? 20.844 -18.859 -11.305 1 94.56 103 HIS A CA 1
ATOM 874 C C . HIS A 1 103 ? 21.188 -17.75 -10.305 1 94.56 103 HIS A C 1
ATOM 876 O O . HIS A 1 103 ? 20.406 -17.453 -9.406 1 94.56 103 HIS A O 1
ATOM 882 N N . LYS A 1 104 ? 22.281 -17.203 -10.5 1 95.75 104 LYS A N 1
ATOM 883 C CA . LYS A 1 104 ? 22.703 -16.109 -9.633 1 95.75 104 LYS A CA 1
ATOM 884 C C . LYS A 1 104 ? 21.766 -14.922 -9.75 1 95.75 104 LYS A C 1
ATOM 886 O O . LYS A 1 104 ? 21.406 -14.305 -8.742 1 95.75 104 LYS A O 1
ATOM 891 N N . PHE A 1 105 ? 21.375 -14.602 -10.914 1 97 105 PHE A N 1
ATOM 892 C CA . PHE A 1 105 ? 20.5 -13.461 -11.148 1 97 105 PHE A CA 1
ATOM 893 C C . PHE A 1 105 ? 19.141 -13.664 -10.484 1 97 105 PHE A C 1
ATOM 895 O O . PHE A 1 105 ? 18.594 -12.742 -9.875 1 97 105 PHE A O 1
ATOM 902 N N . ARG A 1 106 ? 18.672 -14.828 -10.57 1 96.69 106 ARG A N 1
ATOM 903 C CA . ARG A 1 106 ? 17.359 -15.125 -9.977 1 96.69 106 ARG A CA 1
ATOM 904 C C . ARG A 1 106 ? 17.438 -15.094 -8.453 1 96.69 106 ARG A C 1
ATOM 906 O O . ARG A 1 106 ? 16.484 -14.68 -7.793 1 96.69 106 ARG A O 1
ATOM 913 N N . SER A 1 107 ? 18.531 -15.547 -7.969 1 96.75 107 SER A N 1
ATOM 914 C CA . SER A 1 107 ? 18.734 -15.445 -6.523 1 96.75 107 SER A CA 1
ATOM 915 C C . SER A 1 107 ? 18.734 -13.992 -6.066 1 96.75 107 SER A C 1
ATOM 917 O O . SER A 1 107 ? 18.125 -13.656 -5.047 1 96.75 107 SER A O 1
ATOM 919 N N . GLU A 1 108 ? 19.359 -13.156 -6.82 1 96.75 108 GLU A N 1
ATOM 920 C CA . GLU A 1 108 ? 19.391 -11.727 -6.527 1 96.75 108 GLU A CA 1
ATOM 921 C C . GLU A 1 108 ? 18 -11.117 -6.66 1 96.75 108 GLU A C 1
ATOM 923 O O . GLU A 1 108 ? 17.609 -10.25 -5.871 1 96.75 108 GLU A O 1
ATOM 928 N N . HIS A 1 109 ? 17.328 -11.555 -7.637 1 97.31 109 HIS A N 1
ATOM 929 C CA . HIS A 1 109 ? 15.961 -11.086 -7.852 1 97.31 109 HIS A CA 1
ATOM 930 C C . HIS A 1 109 ? 15.062 -11.438 -6.668 1 97.31 109 HIS A C 1
ATOM 932 O O . HIS A 1 109 ? 14.289 -10.602 -6.203 1 97.31 109 HIS A O 1
ATOM 938 N N . THR A 1 110 ? 15.203 -12.609 -6.188 1 97.12 110 THR A N 1
ATOM 939 C CA . THR A 1 110 ? 14.453 -13.07 -5.023 1 97.12 110 THR A CA 1
ATOM 940 C C . THR A 1 110 ? 14.797 -12.227 -3.797 1 97.12 110 THR A C 1
ATOM 942 O O . THR A 1 110 ? 13.906 -11.828 -3.041 1 97.12 110 THR A O 1
ATOM 945 N N . ALA A 1 111 ? 16.031 -11.992 -3.578 1 97.31 111 ALA A N 1
ATOM 946 C CA . ALA A 1 111 ? 16.469 -11.172 -2.451 1 97.31 111 ALA A CA 1
ATOM 947 C C . ALA A 1 111 ? 15.883 -9.766 -2.533 1 97.31 111 ALA A C 1
ATOM 949 O O . ALA A 1 111 ? 15.516 -9.18 -1.513 1 97.31 111 ALA A O 1
ATOM 950 N N . LEU A 1 112 ? 15.836 -9.242 -3.738 1 97.88 112 LEU A N 1
ATOM 951 C CA . LEU A 1 112 ? 15.242 -7.93 -3.953 1 97.88 112 LEU A CA 1
ATOM 952 C C . LEU A 1 112 ? 13.758 -7.938 -3.578 1 97.88 112 LEU A C 1
ATOM 954 O O . LEU A 1 112 ? 13.281 -7.023 -2.904 1 97.88 112 LEU A O 1
ATOM 958 N N . GLU A 1 113 ? 13.055 -8.945 -3.986 1 97.5 113 GLU A N 1
ATOM 959 C CA . GLU A 1 113 ? 11.648 -9.086 -3.625 1 97.5 113 GLU A CA 1
ATOM 960 C C . GLU A 1 113 ? 11.469 -9.117 -2.111 1 97.5 113 GLU A C 1
ATOM 962 O O . GLU A 1 113 ? 10.562 -8.477 -1.573 1 97.5 113 GLU A O 1
ATOM 967 N N . ASP A 1 114 ? 12.32 -9.852 -1.451 1 96.81 114 ASP A N 1
ATOM 968 C CA . ASP A 1 114 ? 12.258 -9.938 0.004 1 96.81 114 ASP A CA 1
ATOM 969 C C . ASP A 1 114 ? 12.492 -8.578 0.649 1 96.81 114 ASP A C 1
ATOM 971 O O . ASP A 1 114 ? 11.812 -8.211 1.612 1 96.81 114 ASP A O 1
ATOM 975 N N . SER A 1 115 ? 13.445 -7.883 0.126 1 97.44 115 SER A N 1
ATOM 976 C CA . SER A 1 115 ? 13.742 -6.555 0.649 1 97.44 115 SER A CA 1
ATOM 977 C C . SER A 1 115 ? 12.562 -5.605 0.459 1 97.44 115 SER A C 1
ATOM 979 O O . SER A 1 115 ? 12.266 -4.793 1.337 1 97.44 115 SER A O 1
ATOM 981 N N . LEU A 1 116 ? 11.93 -5.723 -0.679 1 97.62 116 LEU A N 1
ATOM 982 C CA . LEU A 1 116 ? 10.758 -4.902 -0.954 1 97.62 116 LEU A CA 1
ATOM 983 C C . LEU A 1 116 ? 9.633 -5.219 0.027 1 97.62 116 LEU A C 1
ATOM 985 O O . LEU A 1 116 ? 8.984 -4.309 0.551 1 97.62 116 LEU A O 1
ATOM 989 N N . ALA A 1 117 ? 9.406 -6.457 0.272 1 95.56 117 ALA A N 1
ATOM 990 C CA . ALA A 1 117 ? 8.375 -6.875 1.217 1 95.56 117 ALA A CA 1
ATOM 991 C C . ALA A 1 117 ? 8.672 -6.344 2.617 1 95.56 117 ALA A C 1
ATOM 993 O O . ALA A 1 117 ? 7.762 -5.875 3.312 1 95.56 117 ALA A O 1
ATOM 994 N N . HIS A 1 118 ? 9.914 -6.395 3.037 1 95.62 118 HIS A N 1
ATOM 995 C CA . HIS A 1 118 ? 10.32 -5.871 4.336 1 95.62 118 HIS A CA 1
ATOM 996 C C . HIS A 1 118 ? 10.125 -4.359 4.406 1 95.62 118 HIS A C 1
ATOM 998 O O . HIS A 1 118 ? 9.672 -3.834 5.426 1 95.62 118 HIS A O 1
ATOM 1004 N N . PHE A 1 119 ? 10.508 -3.74 3.365 1 97.31 119 PHE A N 1
ATOM 1005 C CA . PHE A 1 119 ? 10.367 -2.291 3.299 1 97.31 119 PHE A CA 1
ATOM 1006 C C . PHE A 1 119 ? 8.914 -1.878 3.502 1 97.31 119 PHE A C 1
ATOM 1008 O O . PHE A 1 119 ? 8.633 -0.932 4.238 1 97.31 119 PHE A O 1
ATOM 1015 N N . VAL A 1 120 ? 7.961 -2.523 2.777 1 95.38 120 VAL A N 1
ATOM 1016 C CA . VAL A 1 120 ? 6.543 -2.178 2.867 1 95.38 120 VAL A CA 1
ATOM 1017 C C . VAL A 1 120 ? 6.07 -2.316 4.312 1 95.38 120 VAL A C 1
ATOM 1019 O O . VAL A 1 120 ? 5.336 -1.464 4.816 1 95.38 120 VAL A O 1
ATOM 1022 N N . LYS A 1 121 ? 6.547 -3.342 4.961 1 93.25 121 LYS A N 1
ATOM 1023 C CA . LYS A 1 121 ? 6.203 -3.529 6.367 1 93.25 121 LYS A CA 1
ATOM 1024 C C . LYS A 1 121 ? 6.75 -2.391 7.227 1 93.25 121 LYS A C 1
ATOM 1026 O O . LYS A 1 121 ? 6.039 -1.85 8.078 1 93.25 121 LYS A O 1
ATOM 1031 N N . ASP A 1 122 ? 7.984 -2.07 7.02 1 93.19 122 ASP A N 1
ATOM 1032 C CA . ASP A 1 122 ? 8.609 -0.974 7.754 1 93.19 122 ASP A CA 1
ATOM 1033 C C . ASP A 1 122 ? 7.891 0.346 7.48 1 93.19 122 ASP A C 1
ATOM 1035 O O . ASP A 1 122 ? 7.66 1.136 8.398 1 93.19 122 ASP A O 1
ATOM 1039 N N . PHE A 1 123 ? 7.598 0.551 6.219 1 95.56 123 PHE A N 1
ATOM 1040 C CA . PHE A 1 123 ? 6.906 1.771 5.812 1 95.56 123 PHE A CA 1
ATOM 1041 C C . PHE A 1 123 ? 5.559 1.89 6.516 1 95.56 123 PHE A C 1
ATOM 1043 O O . PHE A 1 123 ? 5.227 2.947 7.055 1 95.56 123 PHE A O 1
ATOM 1050 N N . ARG A 1 124 ? 4.809 0.824 6.477 1 92.75 124 ARG A N 1
ATOM 1051 C CA . ARG A 1 124 ? 3.488 0.825 7.094 1 92.75 124 ARG A CA 1
ATOM 1052 C C . ARG A 1 124 ? 3.588 1.065 8.594 1 92.75 124 ARG A C 1
ATOM 1054 O O . ARG A 1 124 ? 2.789 1.813 9.164 1 92.75 124 ARG A O 1
ATOM 1061 N N . LYS A 1 125 ? 4.535 0.448 9.219 1 91.88 125 LYS A N 1
ATOM 1062 C CA . LYS A 1 125 ? 4.754 0.659 10.648 1 91.88 125 LYS A CA 1
ATOM 1063 C C . LYS A 1 125 ? 5.105 2.115 10.938 1 91.88 125 LYS A C 1
ATOM 1065 O O . LYS A 1 125 ? 4.547 2.721 11.859 1 91.88 125 LYS A O 1
ATOM 1070 N N . ASN A 1 126 ? 6.043 2.59 10.172 1 91.06 126 ASN A N 1
ATOM 1071 C CA . ASN A 1 126 ? 6.461 3.979 10.32 1 91.06 126 ASN A CA 1
ATOM 1072 C C . ASN A 1 126 ? 5.293 4.941 10.125 1 91.06 126 ASN A C 1
ATOM 1074 O O . ASN A 1 126 ? 5.125 5.887 10.891 1 91.06 126 ASN A O 1
ATOM 1078 N N . ARG A 1 127 ? 4.57 4.703 9.133 1 90 127 ARG A N 1
ATOM 1079 C CA . ARG A 1 127 ? 3.418 5.535 8.812 1 90 127 ARG A CA 1
ATOM 1080 C C . ARG A 1 127 ? 2.414 5.543 9.961 1 90 127 ARG A C 1
ATOM 1082 O O . ARG A 1 127 ? 1.892 6.598 10.328 1 90 127 ARG A O 1
ATOM 1089 N N . LYS A 1 128 ? 2.111 4.473 10.508 1 89.5 128 LYS A N 1
ATOM 1090 C CA . LYS A 1 128 ? 1.195 4.371 11.641 1 89.5 128 LYS A CA 1
ATOM 1091 C C . LYS A 1 128 ? 1.702 5.184 12.836 1 89.5 128 LYS A C 1
ATOM 1093 O O . LYS A 1 128 ? 0.922 5.855 13.508 1 89.5 128 LYS A O 1
ATOM 1098 N N . GLU A 1 129 ? 2.943 5.07 13.047 1 87.06 129 GLU A N 1
ATOM 1099 C CA . GLU A 1 129 ? 3.553 5.828 14.141 1 87.06 129 GLU A CA 1
ATOM 1100 C C . GLU A 1 129 ? 3.449 7.328 13.898 1 87.06 129 GLU A C 1
ATOM 1102 O O . GLU A 1 129 ? 3.1 8.086 14.805 1 87.06 129 GLU A O 1
ATOM 1107 N N . ILE A 1 130 ? 3.715 7.746 12.734 1 85.88 130 ILE A N 1
ATOM 1108 C CA . ILE A 1 130 ? 3.66 9.156 12.367 1 85.88 130 ILE A CA 1
ATOM 1109 C C . ILE A 1 130 ? 2.234 9.68 12.531 1 85.88 130 ILE A C 1
ATOM 1111 O O . ILE A 1 130 ? 2.02 10.742 13.109 1 85.88 130 ILE A O 1
ATOM 1115 N N . PHE A 1 131 ? 1.298 8.938 12.07 1 84 131 PHE A N 1
ATOM 1116 C CA . PHE A 1 131 ? -0.099 9.344 12.164 1 84 131 PHE A CA 1
ATOM 1117 C C . PHE A 1 131 ? -0.543 9.438 13.617 1 84 131 PHE A C 1
ATOM 1119 O O . PHE A 1 131 ? -1.235 10.375 14 1 84 131 PHE A O 1
ATOM 1126 N N . SER A 1 132 ? -0.092 8.5 14.398 1 84.75 132 SER A N 1
ATOM 1127 C CA . SER A 1 132 ? -0.454 8.5 15.812 1 84.75 132 SER A CA 1
ATOM 1128 C C . SER A 1 132 ? 0.096 9.734 16.516 1 84.75 132 SER A C 1
ATOM 1130 O O . SER A 1 132 ? -0.622 10.398 17.281 1 84.75 132 SER A O 1
ATOM 1132 N N . ILE A 1 133 ? 1.306 10.039 16.281 1 80.94 133 ILE A N 1
ATOM 1133 C CA . ILE A 1 133 ? 1.96 11.164 16.938 1 80.94 133 ILE A CA 1
ATOM 1134 C C . ILE A 1 133 ? 1.372 12.477 16.422 1 80.94 133 ILE A C 1
ATOM 1136 O O . ILE A 1 133 ? 1.139 13.406 17.203 1 80.94 133 ILE A O 1
ATOM 1140 N N . THR A 1 134 ? 1.208 12.578 15.133 1 78.25 134 THR A N 1
ATOM 1141 C CA . THR A 1 134 ? 0.652 13.789 14.539 1 78.25 134 THR A CA 1
ATOM 1142 C C . THR A 1 134 ? -0.752 14.055 15.07 1 78.25 134 THR A C 1
ATOM 1144 O O . THR A 1 134 ? -1.098 15.203 15.375 1 78.25 134 THR A O 1
ATOM 1147 N N . GLU A 1 135 ? -1.502 12.984 15.188 1 77.19 135 GLU A N 1
ATOM 1148 C CA . GLU A 1 135 ? -2.838 13.117 15.758 1 77.19 135 GLU A CA 1
ATOM 1149 C C . GLU A 1 135 ? -2.771 13.625 17.203 1 77.19 135 GLU A C 1
ATOM 1151 O O . GLU A 1 135 ? -3.582 14.453 17.609 1 77.19 135 GLU A O 1
ATOM 1156 N N . TYR A 1 136 ? -1.884 13.062 17.938 1 77.81 136 TYR A N 1
ATOM 1157 C CA . TYR A 1 136 ? -1.681 13.477 19.312 1 77.81 136 TYR A CA 1
ATOM 1158 C C . TYR A 1 136 ? -1.331 14.953 19.391 1 77.81 136 TYR A C 1
ATOM 1160 O O . TYR A 1 136 ? -1.877 15.688 20.234 1 77.81 136 TYR A O 1
ATOM 1168 N N . ILE A 1 137 ? -0.476 15.422 18.578 1 72.25 137 ILE A N 1
ATOM 1169 C CA . ILE A 1 137 ? -0.019 16.797 18.562 1 72.25 137 ILE A CA 1
ATOM 1170 C C . ILE A 1 137 ? -1.154 17.719 18.109 1 72.25 137 ILE A C 1
ATOM 1172 O O . ILE A 1 137 ? -1.387 18.766 18.703 1 72.25 137 ILE A O 1
ATOM 1176 N N . ILE A 1 138 ? -1.816 17.344 17.078 1 68.69 138 ILE A N 1
ATOM 1177 C CA . ILE A 1 138 ? -2.928 18.125 16.547 1 68.69 138 ILE A CA 1
ATOM 1178 C C . ILE A 1 138 ? -3.982 18.328 17.625 1 68.69 138 ILE A C 1
ATOM 1180 O O . ILE A 1 138 ? -4.48 19.438 17.812 1 68.69 138 ILE A O 1
ATOM 1184 N N . ASP A 1 139 ? -4.199 17.328 18.297 1 70.38 139 ASP A N 1
ATOM 1185 C CA . ASP A 1 139 ? -5.188 17.406 19.359 1 70.38 139 ASP A CA 1
ATOM 1186 C C . ASP A 1 139 ? -4.703 18.297 20.5 1 70.38 139 ASP A C 1
ATOM 1188 O O . ASP A 1 139 ? -5.496 19.016 21.109 1 70.38 139 ASP A O 1
ATOM 1192 N N . GLY A 1 140 ? -3.455 18.172 20.766 1 65.38 140 GLY A N 1
ATOM 1193 C CA . GLY A 1 140 ? -2.889 18.984 21.844 1 65.38 140 GLY A CA 1
ATOM 1194 C C . GLY A 1 140 ? -2.797 20.453 21.484 1 65.38 140 GLY A C 1
ATOM 1195 O O . GLY A 1 140 ? -3.023 21.312 22.344 1 65.38 140 GLY A O 1
ATOM 1196 N N . GLU A 1 141 ? -2.439 20.766 20.281 1 61.28 141 GLU A N 1
ATOM 1197 C CA . GLU A 1 141 ? -2.289 22.141 19.859 1 61.28 141 GLU A CA 1
ATOM 1198 C C . GLU A 1 141 ? -3.646 22.812 19.672 1 61.28 141 GLU A C 1
ATOM 1200 O O . GLU A 1 141 ? -3.793 24.016 19.922 1 61.28 141 GLU A O 1
ATOM 1205 N N . GLN A 1 142 ? -4.523 22.156 19.047 1 59.31 142 GLN A N 1
ATOM 1206 C CA . GLN A 1 142 ? -5.879 22.688 18.953 1 59.31 142 GLN A CA 1
ATOM 1207 C C . GLN A 1 142 ? -6.398 23.125 20.328 1 59.31 142 GLN A C 1
ATOM 1209 O O . GLN A 1 142 ? -7.059 24.156 20.438 1 59.31 142 GLN A O 1
ATOM 1214 N N . LEU A 1 143 ? -6.031 22.344 21.281 1 53.09 143 LEU A N 1
ATOM 1215 C CA . LEU A 1 143 ? -6.434 22.688 22.641 1 53.09 143 LEU A CA 1
ATOM 1216 C C . LEU A 1 143 ? -5.777 24 23.094 1 53.09 143 LEU A C 1
ATOM 1218 O O . LEU A 1 143 ? -6.414 24.828 23.75 1 53.09 143 LEU A O 1
ATOM 1222 N N . VAL A 1 144 ? -4.629 24.141 22.719 1 49.94 144 VAL A N 1
ATOM 1223 C CA . VAL A 1 144 ? -3.904 25.344 23.125 1 49.94 144 VAL A CA 1
ATOM 1224 C C . VAL A 1 144 ? -4.477 26.562 22.406 1 49.94 144 VAL A C 1
ATOM 1226 O O . VAL A 1 144 ? -4.699 27.609 23.016 1 49.94 144 VAL A O 1
ATOM 1229 N N . LYS A 1 145 ? -4.719 26.531 21.172 1 55.59 145 LYS A N 1
ATOM 1230 C CA . LYS A 1 145 ? -5.258 27.656 20.406 1 55.59 145 LYS A CA 1
ATOM 1231 C C . LYS A 1 145 ? -6.645 28.047 20.922 1 55.59 145 LYS A C 1
ATOM 1233 O O . LYS A 1 145 ? -6.961 29.219 21.031 1 55.59 145 LYS A O 1
ATOM 1238 N N . GLN A 1 146 ? -7.414 27.031 21.078 1 52.5 146 GLN A N 1
ATOM 1239 C CA . GLN A 1 146 ? -8.734 27.312 21.625 1 52.5 146 GLN A CA 1
ATOM 1240 C C . GLN A 1 146 ? -8.633 28.062 22.953 1 52.5 146 GLN A C 1
ATOM 1242 O O . GLN A 1 146 ? -9.398 29 23.219 1 52.5 146 GLN A O 1
ATOM 1247 N N . PHE A 1 147 ? -7.656 27.688 23.641 1 48.72 147 PHE A N 1
ATOM 1248 C CA . PHE A 1 147 ? -7.488 28.328 24.938 1 48.72 147 PHE A CA 1
ATOM 1249 C C . PHE A 1 147 ? -6.902 29.734 24.781 1 48.72 147 PHE A C 1
ATOM 1251 O O . PHE A 1 147 ? -7.262 30.641 25.531 1 48.72 147 PHE A O 1
ATOM 1258 N N . THR A 1 148 ? -6.074 29.859 23.906 1 49.72 148 THR A N 1
ATOM 1259 C CA . THR A 1 148 ? -5.477 31.172 23.719 1 49.72 148 THR A CA 1
ATOM 1260 C C . THR A 1 148 ? -6.48 32.125 23.078 1 49.72 148 THR A C 1
ATOM 1262 O O . THR A 1 148 ? -6.488 33.312 23.406 1 49.72 148 THR A O 1
ATOM 1265 N N . ASN A 1 149 ? -7.188 31.656 22.109 1 51.84 149 ASN A N 1
ATOM 1266 C CA . ASN A 1 149 ? -8.234 32.5 21.562 1 51.84 149 ASN A CA 1
ATOM 1267 C C . ASN A 1 149 ? -9.273 32.875 22.625 1 51.84 149 ASN A C 1
ATOM 1269 O O . ASN A 1 149 ? -9.867 33.938 22.562 1 51.84 149 ASN A O 1
ATOM 1273 N N . LEU A 1 150 ? -9.586 32.031 23.469 1 47.75 150 LEU A N 1
ATOM 1274 C CA . LEU A 1 150 ? -10.516 32.375 24.547 1 47.75 150 LEU A CA 1
ATOM 1275 C C . LEU A 1 150 ? -9.891 33.375 25.516 1 47.75 150 LEU A C 1
ATOM 1277 O O . LEU A 1 150 ? -10.594 34.188 26.109 1 47.75 150 LEU A O 1
ATOM 1281 N N . ALA A 1 151 ? -8.617 33.312 25.625 1 49.94 151 ALA A N 1
ATOM 1282 C CA . ALA A 1 151 ? -7.988 34.188 26.594 1 49.94 151 ALA A CA 1
ATOM 1283 C C . ALA A 1 151 ? -7.816 35.594 26.031 1 49.94 151 ALA A C 1
ATOM 1285 O O . ALA A 1 151 ? -7.559 36.562 26.766 1 49.94 151 ALA A O 1
ATOM 1286 N N . ASP A 1 152 ? -7.816 35.844 24.766 1 43.22 152 ASP A N 1
ATOM 1287 C CA . ASP A 1 152 ? -7.863 37.25 24.344 1 43.22 152 ASP A CA 1
ATOM 1288 C C . ASP A 1 152 ? -9.305 37.719 24.234 1 43.22 152 ASP A C 1
ATOM 1290 O O . ASP A 1 152 ? -10.18 37 23.75 1 43.22 152 ASP A O 1
ATOM 1294 N N . MET B 1 1 ? 3.115 -13.383 9.586 1 47.56 1 MET B N 1
ATOM 1295 C CA . MET B 1 1 ? 2.711 -12.461 8.523 1 47.56 1 MET B CA 1
ATOM 1296 C C . MET B 1 1 ? 2.861 -13.102 7.152 1 47.56 1 MET B C 1
ATOM 1298 O O . MET B 1 1 ? 3.746 -13.938 6.949 1 47.56 1 MET B O 1
ATOM 1302 N N . SER B 1 2 ? 1.727 -13.266 6.367 1 59.69 2 SER B N 1
ATOM 1303 C CA . SER B 1 2 ? 1.61 -14.117 5.191 1 59.69 2 SER B CA 1
ATOM 1304 C C . SER B 1 2 ? 2.59 -13.695 4.102 1 59.69 2 SER B C 1
ATOM 1306 O O . SER B 1 2 ? 2.984 -12.531 4.035 1 59.69 2 SER B O 1
ATOM 1308 N N . ASN B 1 3 ? 3.373 -14.578 3.607 1 84.75 3 ASN B N 1
ATOM 1309 C CA . ASN B 1 3 ? 4.414 -14.625 2.59 1 84.75 3 ASN B CA 1
ATOM 1310 C C . ASN B 1 3 ? 3.846 -14.391 1.192 1 84.75 3 ASN B C 1
ATOM 1312 O O . ASN B 1 3 ? 4.098 -15.172 0.276 1 84.75 3 ASN B O 1
ATOM 1316 N N . PHE B 1 4 ? 2.906 -13.422 1.153 1 93.12 4 PHE B N 1
ATOM 1317 C CA . PHE B 1 4 ? 2.34 -13.164 -0.166 1 93.12 4 PHE B CA 1
ATOM 1318 C C . PHE B 1 4 ? 3.221 -12.203 -0.953 1 93.12 4 PHE B C 1
ATOM 1320 O O . PHE B 1 4 ? 3.885 -11.344 -0.37 1 93.12 4 PHE B O 1
ATOM 1327 N N . ARG B 1 5 ? 3.209 -12.438 -2.246 1 95.19 5 ARG B N 1
ATOM 1328 C CA . ARG B 1 5 ? 3.99 -11.641 -3.191 1 95.19 5 ARG B CA 1
ATOM 1329 C C . ARG B 1 5 ? 3.148 -11.25 -4.402 1 95.19 5 ARG B C 1
ATOM 1331 O O . ARG B 1 5 ? 2.121 -11.875 -4.68 1 95.19 5 ARG B O 1
ATOM 1338 N N . ASN B 1 6 ? 3.586 -10.25 -5.059 1 94 6 ASN B N 1
ATOM 1339 C CA . ASN B 1 6 ? 2.934 -9.875 -6.309 1 94 6 ASN B CA 1
ATOM 1340 C C . ASN B 1 6 ? 3.227 -10.883 -7.418 1 94 6 ASN B C 1
ATOM 1342 O O . ASN B 1 6 ? 4.387 -11.188 -7.695 1 94 6 ASN B O 1
ATOM 1346 N N . ARG B 1 7 ? 2.197 -11.422 -8.008 1 95.19 7 ARG B N 1
ATOM 1347 C CA . ARG B 1 7 ? 2.264 -12.336 -9.148 1 95.19 7 ARG B CA 1
ATOM 1348 C C . ARG B 1 7 ? 1.224 -11.961 -10.203 1 95.19 7 ARG B C 1
ATOM 1350 O O . ARG B 1 7 ? 0.226 -11.305 -9.898 1 95.19 7 ARG B O 1
ATOM 1357 N N . PRO B 1 8 ? 1.503 -12.359 -11.414 1 92.56 8 PRO B N 1
ATOM 1358 C CA . PRO B 1 8 ? 0.456 -12.141 -12.414 1 92.56 8 PRO B CA 1
ATOM 1359 C C . PRO B 1 8 ? -0.871 -12.789 -12.039 1 92.56 8 PRO B C 1
ATOM 1361 O O . PRO B 1 8 ? -0.883 -13.844 -11.391 1 92.56 8 PRO B O 1
ATOM 1364 N N . ALA B 1 9 ? -1.922 -12.047 -12.477 1 89.62 9 ALA B N 1
ATOM 1365 C CA . ALA B 1 9 ? -3.232 -12.656 -12.266 1 89.62 9 ALA B CA 1
ATOM 1366 C C . ALA B 1 9 ? -3.35 -13.969 -13.031 1 89.62 9 ALA B C 1
ATOM 1368 O O . ALA B 1 9 ? -3.184 -14.008 -14.25 1 89.62 9 ALA B O 1
ATOM 1369 N N . ASP B 1 10 ? -3.359 -15.055 -12.289 1 88.31 10 ASP B N 1
ATOM 1370 C CA . ASP B 1 10 ? -3.396 -16.391 -12.891 1 88.31 10 ASP B CA 1
ATOM 1371 C C . ASP B 1 10 ? -4.617 -17.172 -12.414 1 88.31 10 ASP B C 1
ATOM 1373 O O . ASP B 1 10 ? -5.637 -16.578 -12.055 1 88.31 10 ASP B O 1
ATOM 1377 N N . ASN B 1 11 ? -4.473 -18.484 -12.539 1 90.75 11 ASN B N 1
ATOM 1378 C CA . ASN B 1 11 ? -5.605 -19.328 -12.203 1 90.75 11 ASN B CA 1
ATOM 1379 C C . ASN B 1 11 ? -5.535 -19.797 -10.75 1 90.75 11 ASN B C 1
ATOM 1381 O O . ASN B 1 11 ? -6.109 -20.844 -10.398 1 90.75 11 ASN B O 1
ATOM 1385 N N . TYR B 1 12 ? -4.895 -19.047 -9.961 1 93.19 12 TYR B N 1
ATOM 1386 C CA . TYR B 1 12 ? -4.66 -19.453 -8.578 1 93.19 12 TYR B CA 1
ATOM 1387 C C . TYR B 1 12 ? -5.977 -19.688 -7.852 1 93.19 12 TYR B C 1
ATOM 1389 O O . TYR B 1 12 ? -6.148 -20.703 -7.176 1 93.19 12 TYR B O 1
ATOM 1397 N N . ILE B 1 13 ? -6.887 -18.812 -7.965 1 95.25 13 ILE B N 1
ATOM 1398 C CA . ILE B 1 13 ? -8.148 -18.875 -7.234 1 95.25 13 ILE B CA 1
ATOM 1399 C C . ILE B 1 13 ? -8.906 -20.141 -7.629 1 95.25 13 ILE B C 1
ATOM 1401 O O . ILE B 1 13 ? -9.547 -20.766 -6.789 1 95.25 13 ILE B O 1
ATOM 1405 N N . ASN B 1 14 ? -8.758 -20.531 -8.875 1 94.62 14 ASN B N 1
ATOM 1406 C CA . ASN B 1 14 ? -9.453 -21.719 -9.352 1 94.62 14 ASN B CA 1
ATO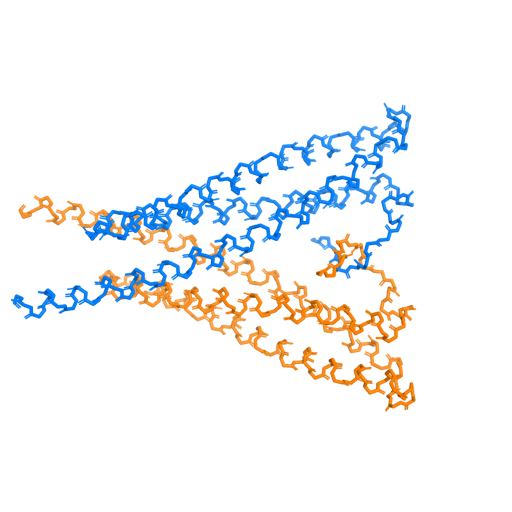M 1407 C C . ASN B 1 14 ? -8.75 -23 -8.906 1 94.62 14 ASN B C 1
ATOM 1409 O O . ASN B 1 14 ? -9.383 -24.062 -8.797 1 94.62 14 ASN B O 1
ATOM 1413 N N . GLU B 1 15 ? -7.473 -22.922 -8.594 1 94.75 15 GLU B N 1
ATOM 1414 C CA . GLU B 1 15 ? -6.68 -24.109 -8.312 1 94.75 15 GLU B CA 1
ATOM 1415 C C . GLU B 1 15 ? -6.422 -24.25 -6.812 1 94.75 15 GLU B C 1
ATOM 1417 O O . GLU B 1 15 ? -6.125 -25.344 -6.332 1 94.75 15 GLU B O 1
ATOM 1422 N N . ALA B 1 16 ? -6.527 -23.234 -6.066 1 95.25 16 ALA B N 1
ATOM 1423 C CA . ALA B 1 16 ? -6.207 -23.234 -4.641 1 95.25 16 ALA B CA 1
ATOM 1424 C C . ALA B 1 16 ? -7.27 -23.984 -3.836 1 95.25 16 ALA B C 1
ATOM 1426 O O . ALA B 1 16 ? -8.438 -24.016 -4.227 1 95.25 16 ALA B O 1
ATOM 1427 N N . ASN B 1 17 ? -6.785 -24.547 -2.818 1 95.5 17 ASN B N 1
ATOM 1428 C CA . ASN B 1 17 ? -7.777 -25.141 -1.918 1 95.5 17 ASN B CA 1
ATOM 1429 C C . ASN B 1 17 ? -8.391 -24.078 -1.002 1 95.5 17 ASN B C 1
ATOM 1431 O O . ASN B 1 17 ? -7.949 -22.922 -0.998 1 95.5 17 ASN B O 1
ATOM 1435 N N . TRP B 1 18 ? -9.359 -24.453 -0.244 1 96.5 18 TRP B N 1
ATOM 1436 C CA . TRP B 1 18 ? -10.133 -23.5 0.543 1 96.5 18 TRP B CA 1
ATOM 1437 C C . TRP B 1 18 ? -9.266 -22.875 1.629 1 96.5 18 TRP B C 1
ATOM 1439 O O . TRP B 1 18 ? -9.422 -21.688 1.954 1 96.5 18 TRP B O 1
ATOM 1449 N N . GLN B 1 19 ? -8.398 -23.641 2.244 1 96.25 19 GLN B N 1
ATOM 1450 C CA . GLN B 1 19 ? -7.508 -23.094 3.27 1 96.25 19 GLN B CA 1
ATOM 1451 C C . GLN B 1 19 ? -6.59 -22.031 2.693 1 96.25 19 GLN B C 1
ATOM 1453 O O . GLN B 1 19 ? -6.34 -21 3.338 1 96.25 19 GLN B O 1
ATOM 1458 N N . GLN B 1 20 ? -6.098 -22.25 1.522 1 96.5 20 GLN B N 1
ATOM 1459 C CA . GLN B 1 20 ? -5.242 -21.297 0.845 1 96.5 20 GLN B CA 1
ATOM 1460 C C . GLN B 1 20 ? -6.004 -20 0.542 1 96.5 20 GLN B C 1
ATOM 1462 O O . GLN B 1 20 ? -5.473 -18.906 0.732 1 96.5 20 GLN B O 1
ATOM 1467 N N . LEU B 1 21 ? -7.195 -20.156 0.095 1 97.38 21 LEU B N 1
ATOM 1468 C CA . LEU B 1 21 ? -8.016 -18.984 -0.19 1 97.38 21 LEU B CA 1
ATOM 1469 C C . LEU B 1 21 ? -8.367 -18.234 1.095 1 97.38 21 LEU B C 1
ATOM 1471 O O . LEU B 1 21 ? -8.477 -17.016 1.098 1 97.38 21 LEU B O 1
ATOM 1475 N N . TYR B 1 22 ? -8.562 -18.984 2.17 1 97.56 22 TYR B N 1
ATOM 1476 C CA . TYR B 1 22 ? -8.82 -18.359 3.467 1 97.56 22 TYR B CA 1
ATOM 1477 C C . TYR B 1 22 ? -7.656 -17.469 3.887 1 97.56 22 TYR B C 1
ATOM 1479 O O . TYR B 1 22 ? -7.859 -16.328 4.289 1 97.56 22 TYR B O 1
ATOM 1487 N N . LEU B 1 23 ? -6.465 -17.984 3.73 1 97.06 23 LEU B N 1
ATOM 1488 C CA . LEU B 1 23 ? -5.277 -17.219 4.105 1 97.06 23 LEU B CA 1
ATOM 1489 C C . LEU B 1 23 ? -5.141 -15.969 3.24 1 97.06 23 LEU B C 1
ATOM 1491 O O . LEU B 1 23 ? -4.805 -14.891 3.742 1 97.06 23 LEU B O 1
ATOM 1495 N N . LEU B 1 24 ? -5.375 -16.125 1.99 1 97.06 24 LEU B N 1
ATOM 1496 C CA . LEU B 1 24 ? -5.324 -14.984 1.076 1 97.06 24 LEU B CA 1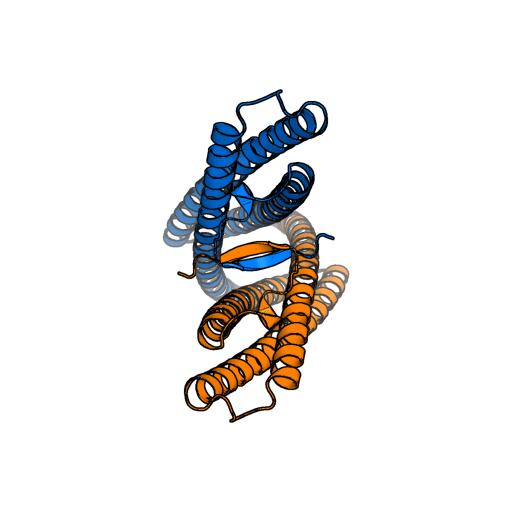
ATOM 1497 C C . LEU B 1 24 ? -6.352 -13.922 1.469 1 97.06 24 LEU B C 1
ATOM 1499 O O . LEU B 1 24 ? -6.039 -12.734 1.502 1 97.06 24 LEU B O 1
ATOM 1503 N N . THR B 1 25 ? -7.555 -14.375 1.723 1 97.81 25 THR B N 1
ATOM 1504 C CA . THR B 1 25 ? -8.633 -13.461 2.092 1 97.81 25 THR B CA 1
ATOM 1505 C C . THR B 1 25 ? -8.32 -12.773 3.416 1 97.81 25 THR B C 1
ATOM 1507 O O . THR B 1 25 ? -8.633 -11.594 3.592 1 97.81 25 THR B O 1
ATOM 1510 N N . LYS B 1 26 ? -7.75 -13.461 4.348 1 97.44 26 LYS B N 1
ATOM 1511 C CA . LYS B 1 26 ? -7.32 -12.852 5.605 1 97.44 26 LYS B CA 1
ATOM 1512 C C . LYS B 1 26 ? -6.293 -11.75 5.359 1 97.44 26 LYS B C 1
ATOM 1514 O O . LYS B 1 26 ? -6.336 -10.703 6.004 1 97.44 26 LYS B O 1
ATOM 1519 N N . HIS B 1 27 ? -5.391 -12.008 4.477 1 96.38 27 HIS B N 1
ATOM 1520 C CA . HIS B 1 27 ? -4.406 -11 4.098 1 96.38 27 HIS B CA 1
ATOM 1521 C C . HIS B 1 27 ? -5.082 -9.758 3.52 1 96.38 27 HIS B C 1
ATOM 1523 O O . HIS B 1 27 ? -4.723 -8.633 3.867 1 96.38 27 HIS B O 1
ATOM 1529 N N . TRP B 1 28 ? -6.051 -10.031 2.613 1 97.44 28 TRP B N 1
ATOM 1530 C CA . TRP B 1 28 ? -6.809 -8.922 2.047 1 97.44 28 TRP B CA 1
ATOM 1531 C C . TRP B 1 28 ? -7.465 -8.094 3.146 1 97.44 28 TRP B C 1
ATOM 1533 O O . TRP B 1 28 ? -7.441 -6.863 3.104 1 97.44 28 TRP B O 1
ATOM 1543 N N . LYS B 1 29 ? -8.078 -8.742 4.074 1 97.69 29 LYS B N 1
ATOM 1544 C CA . LYS B 1 29 ? -8.758 -8.047 5.164 1 97.69 29 LYS B CA 1
ATOM 1545 C C . LYS B 1 29 ? -7.781 -7.203 5.977 1 97.69 29 LYS B C 1
ATOM 1547 O O . LYS B 1 29 ? -8.086 -6.066 6.34 1 97.69 29 LYS B O 1
ATOM 1552 N N . SER B 1 30 ? -6.633 -7.789 6.262 1 95.38 30 SER B N 1
ATOM 1553 C CA . SER B 1 30 ? -5.598 -7.055 6.984 1 95.38 30 SER B CA 1
ATOM 1554 C C . SER B 1 30 ? -5.199 -5.785 6.234 1 95.38 30 SER B C 1
ATOM 1556 O O . SER B 1 30 ? -5.066 -4.719 6.84 1 95.38 30 SER B O 1
ATOM 1558 N N . ASP B 1 31 ? -4.992 -5.91 4.934 1 95.62 31 ASP B N 1
ATOM 1559 C CA . ASP B 1 31 ? -4.656 -4.746 4.117 1 95.62 31 ASP B CA 1
ATOM 1560 C C . ASP B 1 31 ? -5.75 -3.684 4.195 1 95.62 31 ASP B C 1
ATOM 1562 O O . ASP B 1 31 ? -5.461 -2.496 4.352 1 95.62 31 ASP B O 1
ATOM 1566 N N . LEU B 1 32 ? -6.996 -4.109 4.074 1 97.88 32 LEU B N 1
ATOM 1567 C CA . LEU B 1 32 ? -8.117 -3.18 4.109 1 97.88 32 LEU B CA 1
ATOM 1568 C C . LEU B 1 32 ? -8.172 -2.443 5.445 1 97.88 32 LEU B C 1
ATOM 1570 O O . LEU B 1 32 ? -8.492 -1.253 5.492 1 97.88 32 LEU B O 1
ATOM 1574 N N . LEU B 1 33 ? -7.887 -3.164 6.52 1 97 33 LEU B N 1
ATOM 1575 C CA . LEU B 1 33 ? -7.867 -2.535 7.836 1 97 33 LEU B CA 1
ATOM 1576 C C . LEU B 1 33 ? -6.766 -1.484 7.922 1 97 33 LEU B C 1
ATOM 1578 O O . LEU B 1 33 ? -6.949 -0.436 8.547 1 97 33 LEU B O 1
ATOM 1582 N N . PHE B 1 34 ? -5.672 -1.793 7.34 1 94.62 34 PHE B N 1
ATOM 1583 C CA . PHE B 1 34 ? -4.594 -0.812 7.262 1 94.62 34 PHE B CA 1
ATOM 1584 C C . PHE B 1 34 ? -5.059 0.442 6.531 1 94.62 34 PHE B C 1
ATOM 1586 O O . PHE B 1 34 ? -4.82 1.56 6.992 1 94.62 34 PHE B O 1
ATOM 1593 N N . TYR B 1 35 ? -5.691 0.307 5.371 1 95.94 35 TYR B N 1
ATOM 1594 C CA . TYR B 1 35 ? -6.176 1.442 4.598 1 95.94 35 TYR B CA 1
ATOM 1595 C C . TYR B 1 35 ? -7.227 2.225 5.379 1 95.94 35 TYR B C 1
ATOM 1597 O O . TYR B 1 35 ? -7.293 3.453 5.277 1 95.94 35 TYR B O 1
ATOM 1605 N N . LYS B 1 36 ? -8.055 1.521 6.074 1 96.12 36 LYS B N 1
ATOM 1606 C CA . LYS B 1 36 ? -9.078 2.174 6.887 1 96.12 36 LYS B CA 1
ATOM 1607 C C . LYS B 1 36 ? -8.453 3.117 7.906 1 96.12 36 LYS B C 1
ATOM 1609 O O . LYS B 1 36 ? -8.93 4.238 8.102 1 96.12 36 LYS B O 1
ATOM 1614 N N . ASP B 1 37 ? -7.414 2.656 8.539 1 93.06 37 ASP B N 1
ATOM 1615 C CA . ASP B 1 37 ? -6.688 3.494 9.484 1 93.06 37 ASP B CA 1
ATOM 1616 C C . ASP B 1 37 ? -6.102 4.727 8.797 1 93.06 37 ASP B C 1
ATOM 1618 O O . ASP B 1 37 ? -6.148 5.828 9.344 1 93.06 37 ASP B O 1
ATOM 1622 N N . ASP B 1 38 ? -5.531 4.508 7.648 1 92.06 38 ASP B N 1
ATOM 1623 C CA . ASP B 1 38 ? -4.977 5.609 6.867 1 92.06 38 ASP B CA 1
ATOM 1624 C C . ASP B 1 38 ? -6.051 6.637 6.52 1 92.06 38 ASP B C 1
ATOM 1626 O O . ASP B 1 38 ? -5.828 7.844 6.637 1 92.06 38 ASP B O 1
ATOM 1630 N N . LEU B 1 39 ? -7.184 6.094 6.082 1 94.31 39 LEU B N 1
ATOM 1631 C CA . LEU B 1 39 ? -8.297 6.965 5.699 1 94.31 39 LEU B CA 1
ATOM 1632 C C . LEU B 1 39 ? -8.781 7.781 6.891 1 94.31 39 LEU B C 1
ATOM 1634 O O . LEU B 1 39 ? -9.102 8.961 6.75 1 94.31 39 LEU B O 1
ATOM 1638 N N . ARG B 1 40 ? -8.836 7.117 8.023 1 91.94 40 ARG B N 1
ATOM 1639 C CA . ARG B 1 40 ? -9.219 7.816 9.25 1 91.94 40 ARG B CA 1
ATOM 1640 C C . ARG B 1 40 ? -8.281 8.984 9.523 1 91.94 40 ARG B C 1
ATOM 1642 O O . ARG B 1 40 ? -8.727 10.086 9.867 1 91.94 40 ARG B O 1
ATOM 1649 N N . PHE B 1 41 ? -7 8.797 9.406 1 89.75 41 PHE B N 1
ATOM 1650 C CA . PHE B 1 41 ? -6.012 9.852 9.594 1 89.75 41 PHE B CA 1
ATOM 1651 C C . PHE B 1 41 ? -6.227 10.977 8.586 1 89.75 41 PHE B C 1
ATOM 1653 O O . PHE B 1 41 ? -6.16 12.156 8.938 1 89.75 41 PHE B O 1
ATOM 1660 N N . LEU B 1 42 ? -6.418 10.664 7.297 1 89.44 42 LEU B N 1
ATOM 1661 C CA . LEU B 1 42 ? -6.586 11.664 6.25 1 89.44 42 LEU B CA 1
ATOM 1662 C C . LEU B 1 42 ? -7.805 12.539 6.527 1 89.44 42 LEU B C 1
ATOM 1664 O O . LEU B 1 42 ? -7.766 13.758 6.305 1 89.44 42 LEU B O 1
ATOM 1668 N N . HIS B 1 43 ? -8.898 11.875 7.051 1 89.56 43 HIS B N 1
ATOM 1669 C CA . HIS B 1 43 ? -10.07 12.641 7.441 1 89.56 43 HIS B CA 1
ATOM 1670 C C . HIS B 1 43 ? -9.734 13.664 8.523 1 89.56 43 HIS B C 1
ATOM 1672 O O . HIS B 1 43 ? -10.148 14.82 8.445 1 89.56 43 HIS B O 1
ATOM 1678 N N . ARG B 1 44 ? -8.984 13.219 9.438 1 83.75 44 ARG B N 1
ATOM 1679 C CA . ARG B 1 44 ? -8.602 14.102 10.539 1 83.75 44 ARG B CA 1
ATOM 1680 C C . ARG B 1 44 ? -7.703 15.227 10.047 1 83.75 44 ARG B C 1
ATOM 1682 O O . ARG B 1 44 ? -7.844 16.375 10.484 1 83.75 44 ARG B O 1
ATOM 1689 N N . LEU B 1 45 ? -6.777 14.93 9.188 1 81.81 45 LEU B N 1
ATOM 1690 C CA . LEU B 1 45 ? -5.867 15.922 8.617 1 81.81 45 LEU B CA 1
ATOM 1691 C C . LEU B 1 45 ? -6.637 17 7.875 1 81.81 45 LEU B C 1
ATOM 1693 O O . LEU B 1 45 ? -6.398 18.203 8.086 1 81.81 45 LEU B O 1
ATOM 1697 N N . ILE B 1 46 ? -7.551 16.594 7.07 1 82.75 46 ILE B N 1
ATOM 1698 C CA . ILE B 1 46 ? -8.312 17.516 6.246 1 82.75 46 ILE B CA 1
ATOM 1699 C C . ILE B 1 46 ? -9.195 18.391 7.133 1 82.75 46 ILE B C 1
ATOM 1701 O O . ILE B 1 46 ? -9.344 19.594 6.887 1 82.75 46 ILE B O 1
ATOM 1705 N N . LYS B 1 47 ? -9.852 17.781 8.094 1 79.38 47 LYS B N 1
ATOM 1706 C CA . LYS B 1 47 ? -10.688 18.531 9.031 1 79.38 47 LYS B CA 1
ATOM 1707 C C . LYS B 1 47 ? -9.883 19.609 9.742 1 79.38 47 LYS B C 1
ATOM 1709 O O . LYS B 1 47 ? -10.383 20.719 9.953 1 79.38 47 LYS B O 1
ATOM 1714 N N . LYS B 1 48 ? -8.727 19.281 10.094 1 73.62 48 LYS B N 1
ATOM 1715 C CA . LYS B 1 48 ? -7.855 20.25 10.766 1 73.62 48 LYS B CA 1
ATOM 1716 C C . LYS B 1 48 ? -7.535 21.438 9.859 1 73.62 48 LYS B C 1
ATOM 1718 O O . LYS B 1 48 ? -7.531 22.578 10.305 1 73.62 48 LYS B O 1
ATOM 1723 N N . TYR B 1 49 ? -7.246 21.109 8.688 1 69.31 49 TYR B N 1
ATOM 1724 C CA . TYR B 1 49 ? -6.945 22.188 7.738 1 69.31 49 TYR B CA 1
ATOM 1725 C C . TYR B 1 49 ? -8.156 23.094 7.535 1 69.31 49 TYR B C 1
ATOM 1727 O O . TYR B 1 49 ? -8.008 24.312 7.41 1 69.31 49 TYR B O 1
ATOM 1735 N N . LEU B 1 50 ? -9.297 22.547 7.441 1 72.12 50 LEU B N 1
ATOM 1736 C CA . LEU B 1 50 ? -10.523 23.312 7.25 1 72.12 50 LEU B CA 1
ATOM 1737 C C . LEU B 1 50 ? -10.695 24.344 8.359 1 72.12 50 LEU B C 1
ATOM 1739 O O . LEU B 1 50 ? -11.227 25.438 8.125 1 72.12 50 LEU B O 1
ATOM 1743 N N . LEU B 1 51 ? -10.172 24.016 9.484 1 68.5 51 LEU B N 1
ATOM 1744 C CA . LEU B 1 51 ? -10.305 24.922 10.625 1 68.5 51 LEU B CA 1
ATOM 1745 C C . LEU B 1 51 ? -9.422 26.141 10.453 1 68.5 51 LEU B C 1
ATOM 1747 O O . LEU B 1 51 ? -9.727 27.219 10.977 1 68.5 51 LEU B O 1
ATOM 1751 N N . TRP B 1 52 ? -8.414 25.906 9.656 1 66.06 52 TRP B N 1
ATOM 1752 C CA . TRP B 1 52 ? -7.422 26.984 9.578 1 66.06 52 TRP B CA 1
ATOM 1753 C C . TRP B 1 52 ? -7.512 27.703 8.242 1 66.06 52 TRP B C 1
ATOM 1755 O O . TRP B 1 52 ? -6.762 28.656 7.988 1 66.06 52 TRP B O 1
ATOM 1765 N N . ILE B 1 53 ? -8.312 27.203 7.473 1 68.69 53 ILE B N 1
ATOM 1766 C CA . ILE B 1 53 ? -8.414 27.797 6.141 1 68.69 53 ILE B CA 1
ATOM 1767 C C . ILE B 1 53 ? -9.242 29.078 6.207 1 68.69 53 ILE B C 1
ATOM 1769 O O . ILE B 1 53 ? -10.352 29.078 6.746 1 68.69 53 ILE B O 1
ATOM 1773 N N . SER B 1 54 ? -8.695 30.156 5.93 1 65.5 54 SER B N 1
ATOM 1774 C CA . SER B 1 54 ? -9.336 31.469 5.926 1 65.5 54 SER B CA 1
ATOM 1775 C C . SER B 1 54 ? -9.836 31.844 4.531 1 65.5 54 SER B C 1
ATOM 1777 O O . SER B 1 54 ? -10.883 32.469 4.391 1 65.5 54 SER B O 1
ATOM 1779 N N . LYS B 1 55 ? -9.156 31.516 3.531 1 71.69 55 LYS B N 1
ATOM 1780 C CA . LYS B 1 55 ? -9.484 31.875 2.154 1 71.69 55 LYS B CA 1
ATOM 1781 C C . LYS B 1 55 ? -10.594 30.984 1.603 1 71.69 55 LYS B C 1
ATOM 1783 O O . LYS B 1 55 ? -10.516 29.766 1.679 1 71.69 55 LYS B O 1
ATOM 1788 N N . LYS B 1 56 ? -11.57 31.609 1.091 1 72.94 56 LYS B N 1
ATOM 1789 C CA . LYS B 1 56 ? -12.734 30.906 0.554 1 72.94 56 LYS B CA 1
ATOM 1790 C C . LYS B 1 56 ? -12.32 29.891 -0.506 1 72.94 56 LYS B C 1
ATOM 1792 O O . LYS B 1 56 ? -12.852 28.781 -0.55 1 72.94 56 LYS B O 1
ATOM 1797 N N . GLU B 1 57 ? -11.422 30.281 -1.431 1 75.12 57 GLU B N 1
ATOM 1798 C CA . GLU B 1 57 ? -10.969 29.375 -2.494 1 75.12 57 GLU B CA 1
ATOM 1799 C C . GLU B 1 57 ? -10.383 28.094 -1.922 1 75.12 57 GLU B C 1
ATOM 1801 O O . GLU B 1 57 ? -10.562 27.016 -2.494 1 75.12 57 GLU B O 1
ATOM 1806 N N . ASN B 1 58 ? -9.781 28.203 -0.812 1 76.62 58 ASN B N 1
ATOM 1807 C CA . ASN B 1 58 ? -9.164 27.047 -0.178 1 76.62 58 ASN B CA 1
ATOM 1808 C C . ASN B 1 58 ? -10.211 26.172 0.507 1 76.62 58 ASN B C 1
ATOM 1810 O O . ASN B 1 58 ? -10.055 24.953 0.578 1 76.62 58 ASN B O 1
ATOM 1814 N N . VAL B 1 59 ? -11.305 26.797 0.814 1 77.12 59 VAL B N 1
ATOM 1815 C CA . VAL B 1 59 ? -12.391 26.047 1.438 1 77.12 59 VAL B CA 1
ATOM 1816 C C . VAL B 1 59 ? -13.031 25.109 0.412 1 77.12 59 VAL B C 1
ATOM 1818 O O . VAL B 1 59 ? -13.328 23.953 0.716 1 77.12 59 VAL B O 1
ATOM 1821 N N . ASP B 1 60 ? -13.211 25.609 -0.817 1 81.38 60 ASP B N 1
ATOM 1822 C CA . ASP B 1 60 ? -13.82 24.812 -1.876 1 81.38 60 ASP B CA 1
ATOM 1823 C C . ASP B 1 60 ? -12.945 23.625 -2.236 1 81.38 60 ASP B C 1
ATOM 1825 O O . ASP B 1 60 ? -13.453 22.516 -2.453 1 81.38 60 ASP B O 1
ATOM 1829 N N . LEU B 1 61 ? -11.68 23.859 -2.295 1 80.12 61 LEU B N 1
ATOM 1830 C CA . LEU B 1 61 ? -10.742 22.781 -2.605 1 80.12 61 LEU B CA 1
ATOM 1831 C C . LEU B 1 61 ? -10.773 21.703 -1.532 1 80.12 61 LEU B C 1
ATOM 1833 O O . LEU B 1 61 ? -10.781 20.5 -1.847 1 80.12 61 LEU B O 1
ATOM 1837 N N . VAL B 1 62 ? -10.844 22.125 -0.39 1 80.25 62 VAL B N 1
ATOM 1838 C CA . VAL B 1 62 ? -10.844 21.188 0.729 1 80.25 62 VAL B CA 1
ATOM 1839 C C . VAL B 1 62 ? -12.141 20.375 0.727 1 80.25 62 VAL B C 1
ATOM 1841 O O . VAL B 1 62 ? -12.133 19.172 1.006 1 80.25 62 VAL B O 1
ATOM 1844 N N . LYS B 1 63 ? -13.266 21.016 0.377 1 83.44 63 LYS B N 1
ATOM 1845 C CA . LYS B 1 63 ? -14.555 20.328 0.313 1 83.44 63 LYS B CA 1
ATOM 1846 C C . LYS B 1 63 ? -14.531 19.234 -0.743 1 83.44 63 LYS B C 1
ATOM 1848 O O . LYS B 1 63 ? -15.07 18.141 -0.525 1 83.44 63 LYS B O 1
ATOM 1853 N N . GLU B 1 64 ? -13.945 19.5 -1.8 1 85.06 64 GLU B N 1
ATOM 1854 C CA . GLU B 1 64 ? -13.828 18.516 -2.863 1 85.06 64 GLU B CA 1
ATOM 1855 C C . GLU B 1 64 ? -13.016 17.297 -2.404 1 85.06 64 GLU B C 1
ATOM 1857 O O . GLU B 1 64 ? -13.367 16.156 -2.707 1 85.06 64 GLU B O 1
ATOM 1862 N N . ILE B 1 65 ? -11.961 17.562 -1.701 1 86.12 65 ILE B N 1
ATOM 1863 C CA . ILE B 1 65 ? -11.109 16.516 -1.173 1 86.12 65 ILE B CA 1
ATOM 1864 C C . ILE B 1 65 ? -11.891 15.672 -0.161 1 86.12 65 ILE B C 1
ATOM 1866 O O . ILE B 1 65 ? -11.789 14.445 -0.15 1 86.12 65 ILE B O 1
ATOM 1870 N N . GLU B 1 66 ? -12.648 16.359 0.598 1 86.25 66 GLU B N 1
ATOM 1871 C CA . GLU B 1 66 ? -13.445 15.672 1.606 1 86.25 66 GLU B CA 1
ATOM 1872 C C . GLU B 1 66 ? -14.453 14.727 0.959 1 86.25 66 GLU B C 1
ATOM 1874 O O . GLU B 1 66 ? -14.656 13.602 1.429 1 86.25 66 GLU B O 1
ATOM 1879 N N . ILE B 1 67 ? -15.07 15.148 -0.076 1 89.69 67 ILE B N 1
ATOM 1880 C CA . ILE B 1 67 ? -16.047 14.328 -0.783 1 89.69 67 ILE B CA 1
ATOM 1881 C C . ILE B 1 67 ? -15.359 13.094 -1.372 1 89.69 67 ILE B C 1
ATOM 1883 O O . ILE B 1 67 ? -15.852 11.977 -1.237 1 89.69 67 ILE B O 1
ATOM 1887 N N . SER B 1 68 ? -14.25 13.367 -2.008 1 90.5 68 SER B N 1
ATOM 1888 C CA . SER B 1 68 ? -13.5 12.266 -2.596 1 90.5 68 SER B CA 1
ATOM 1889 C C . SER B 1 68 ? -13.055 11.266 -1.531 1 90.5 68 SER B C 1
ATOM 1891 O O . SER B 1 68 ? -13.094 10.055 -1.756 1 90.5 68 SER B O 1
ATOM 1893 N N . LEU B 1 69 ? -12.672 11.758 -0.402 1 93 69 LEU B N 1
ATOM 1894 C CA . LEU B 1 69 ? -12.258 10.914 0.712 1 93 69 LEU B CA 1
ATOM 1895 C C . LEU B 1 69 ? -13.43 10.07 1.217 1 93 69 LEU B C 1
ATOM 1897 O O . LEU B 1 69 ? -13.266 8.891 1.53 1 93 69 LEU B O 1
ATOM 1901 N N . LEU B 1 70 ? -14.594 10.648 1.245 1 94.31 70 LEU B N 1
ATOM 1902 C CA . LEU B 1 70 ? -15.781 9.938 1.698 1 94.31 70 LEU B CA 1
ATOM 1903 C C . LEU B 1 70 ? -16.109 8.781 0.768 1 94.31 70 LEU B C 1
ATOM 1905 O O . LEU B 1 70 ? -16.516 7.707 1.225 1 94.31 70 LEU B O 1
ATOM 1909 N N . ILE B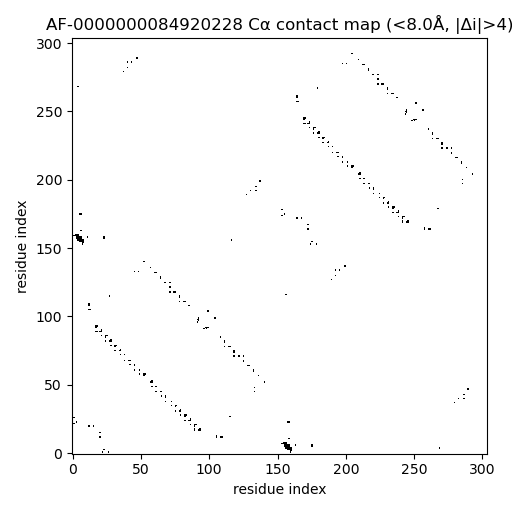 1 71 ? -15.945 8.977 -0.481 1 95.31 71 ILE B N 1
ATOM 1910 C CA . ILE B 1 71 ? -16.219 7.949 -1.477 1 95.31 71 ILE B CA 1
ATOM 1911 C C . ILE B 1 71 ? -15.281 6.766 -1.278 1 95.31 71 ILE B C 1
ATOM 1913 O O . ILE B 1 71 ? -15.719 5.613 -1.246 1 95.31 71 ILE B O 1
ATOM 1917 N N . VAL B 1 72 ? -14.016 7.07 -1.154 1 96.62 72 VAL B N 1
ATOM 1918 C CA . VAL B 1 72 ? -13.016 6.023 -0.979 1 96.62 72 VAL B CA 1
ATOM 1919 C C . VAL B 1 72 ? -13.234 5.316 0.358 1 96.62 72 VAL B C 1
ATOM 1921 O O . VAL B 1 72 ? -13.062 4.102 0.461 1 96.62 72 VAL B O 1
ATOM 1924 N N . ASP B 1 73 ? -13.625 6.039 1.309 1 96.25 73 ASP B N 1
ATOM 1925 C CA . ASP B 1 73 ? -13.922 5.473 2.619 1 96.25 73 ASP B CA 1
ATOM 1926 C C . ASP B 1 73 ? -15.078 4.477 2.537 1 96.25 73 ASP B C 1
ATOM 1928 O O . ASP B 1 73 ? -15.016 3.393 3.119 1 96.25 73 ASP B O 1
ATOM 1932 N N . LYS B 1 74 ? -16.062 4.887 1.871 1 97.31 74 LYS B N 1
ATOM 1933 C CA . LYS B 1 74 ? -17.203 4.008 1.682 1 97.31 74 LYS B CA 1
ATOM 1934 C C . LYS B 1 74 ? -16.812 2.744 0.921 1 97.31 74 LYS B C 1
ATOM 1936 O O . LYS B 1 74 ? -17.281 1.649 1.244 1 97.31 74 LYS B O 1
ATOM 1941 N N . GLN B 1 75 ? -16.047 2.922 -0.074 1 97.94 75 GLN B N 1
ATOM 1942 C CA . GLN B 1 75 ? -15.531 1.774 -0.813 1 97.94 75 GLN B CA 1
ATOM 1943 C C . GLN B 1 75 ? -14.797 0.81 0.113 1 97.94 75 GLN B C 1
ATOM 1945 O O . GLN B 1 75 ? -15.031 -0.4 0.071 1 97.94 75 GLN B O 1
ATOM 1950 N N . CYS B 1 76 ? -13.906 1.345 0.921 1 98.44 76 CYS B N 1
ATOM 1951 C CA . CYS B 1 76 ? -13.117 0.535 1.841 1 98.44 76 CYS B CA 1
ATOM 1952 C C . CYS B 1 76 ? -14.016 -0.22 2.812 1 98.44 76 CYS B C 1
ATOM 1954 O O . CYS B 1 76 ? -13.852 -1.425 3.01 1 98.44 76 CYS B O 1
ATOM 1956 N N . THR B 1 77 ? -14.992 0.487 3.363 1 98.19 77 THR B N 1
ATOM 1957 C CA . THR B 1 77 ? -15.914 -0.109 4.32 1 98.19 77 THR B CA 1
ATOM 1958 C C . THR B 1 77 ? -16.719 -1.233 3.672 1 98.19 77 THR B C 1
ATOM 1960 O O . THR B 1 77 ? -16.875 -2.305 4.258 1 98.19 77 THR B O 1
ATOM 1963 N N . GLY B 1 78 ? -17.203 -0.961 2.488 1 98.5 78 GLY B N 1
ATOM 1964 C CA . GLY B 1 78 ? -17.938 -1.984 1.754 1 98.5 78 GLY B CA 1
ATOM 1965 C C . GLY B 1 78 ? -17.094 -3.217 1.463 1 98.5 78 GLY B C 1
ATOM 1966 O O . GLY B 1 78 ? -17.578 -4.344 1.611 1 98.5 78 GLY B O 1
ATOM 1967 N N . LEU B 1 79 ? -15.875 -3.023 1.055 1 98.69 79 LEU B N 1
ATOM 1968 C CA . LEU B 1 79 ? -14.977 -4.137 0.763 1 98.69 79 LEU B CA 1
ATOM 1969 C C . LEU B 1 79 ? -14.641 -4.91 2.033 1 98.69 79 LEU B C 1
ATOM 1971 O O . LEU B 1 79 ? -14.523 -6.137 2.006 1 98.69 79 LEU B O 1
ATOM 1975 N N . LEU B 1 80 ? -14.438 -4.18 3.143 1 98.5 80 LEU B N 1
ATOM 1976 C CA . LEU B 1 80 ? -14.164 -4.832 4.418 1 98.5 80 LEU B CA 1
ATOM 1977 C C . LEU B 1 80 ? -15.32 -5.746 4.816 1 98.5 80 LEU B C 1
ATOM 1979 O O . LEU B 1 80 ? -15.094 -6.875 5.258 1 98.5 80 LEU B O 1
ATOM 1983 N N . GLU B 1 81 ? -16.484 -5.262 4.633 1 98.31 81 GLU B N 1
ATOM 1984 C CA . GLU B 1 81 ? -17.672 -6.051 4.941 1 98.31 81 GLU B CA 1
ATOM 1985 C C . GLU B 1 81 ? -17.766 -7.289 4.059 1 98.31 81 GLU B C 1
ATOM 1987 O O . GLU B 1 81 ? -17.984 -8.398 4.551 1 98.31 81 GLU B O 1
ATOM 1992 N N . LYS B 1 82 ? -17.625 -7.121 2.801 1 98.31 82 LYS B N 1
ATOM 1993 C CA . LYS B 1 82 ? -17.672 -8.234 1.855 1 98.31 82 LYS B CA 1
ATOM 1994 C C . LYS B 1 82 ? -16.578 -9.25 2.145 1 98.31 82 LYS B C 1
ATOM 1996 O O . LYS B 1 82 ? -16.812 -10.461 2.094 1 98.31 82 LYS B O 1
ATOM 2001 N N . THR B 1 83 ? -15.383 -8.805 2.424 1 98.56 83 THR B N 1
ATOM 2002 C CA . THR B 1 83 ? -14.25 -9.68 2.707 1 98.56 83 THR B CA 1
ATOM 2003 C C . THR B 1 83 ? -14.484 -10.477 3.988 1 98.56 83 THR B C 1
ATOM 2005 O O . THR B 1 83 ? -14.18 -11.672 4.051 1 98.56 83 THR B O 1
ATOM 2008 N N . THR B 1 84 ? -15.031 -9.828 4.992 1 98.25 84 THR B N 1
ATOM 2009 C CA . THR B 1 84 ? -15.344 -10.492 6.258 1 98.25 84 THR B CA 1
ATOM 2010 C C . THR B 1 84 ? -16.375 -11.594 6.055 1 98.25 84 THR B C 1
ATOM 2012 O O . THR B 1 84 ? -16.219 -12.703 6.559 1 98.25 84 THR B O 1
ATOM 2015 N N . SER B 1 85 ? -17.391 -11.242 5.301 1 97.5 85 SER B N 1
ATOM 2016 C CA . SER B 1 85 ? -18.406 -12.234 4.98 1 97.5 85 SER B CA 1
ATOM 2017 C C . SER B 1 85 ? -17.812 -13.398 4.199 1 97.5 85 SER B C 1
ATOM 2019 O O . SER B 1 85 ? -18.125 -14.562 4.477 1 97.5 85 SER B O 1
ATOM 2021 N N . HIS B 1 86 ? -17.016 -13.07 3.252 1 97.62 86 HIS B N 1
ATOM 2022 C CA . HIS B 1 86 ? -16.375 -14.094 2.43 1 97.62 86 HIS B CA 1
ATOM 2023 C C . HIS B 1 86 ? -15.5 -15.008 3.275 1 97.62 86 HIS B C 1
ATOM 2025 O O . HIS B 1 86 ? -15.461 -16.219 3.053 1 97.62 86 HIS B O 1
ATOM 2031 N N . LEU B 1 87 ? -14.789 -14.461 4.219 1 97.69 87 LEU B N 1
ATOM 2032 C CA . LEU B 1 87 ? -13.969 -15.242 5.141 1 97.69 87 LEU B CA 1
ATOM 2033 C C . LEU B 1 87 ? -14.828 -16.219 5.93 1 97.69 87 LEU B C 1
ATOM 2035 O O . LEU B 1 87 ? -14.43 -17.375 6.133 1 97.69 87 LEU B O 1
ATOM 2039 N N . HIS B 1 88 ? -15.93 -15.781 6.344 1 97.06 88 HIS B N 1
ATOM 2040 C CA . HIS B 1 88 ? -16.875 -16.656 7.039 1 97.06 88 HIS B CA 1
ATOM 2041 C C . HIS B 1 88 ? -17.297 -17.828 6.156 1 97.06 88 HIS B C 1
ATOM 2043 O O . HIS B 1 88 ? -17.266 -18.984 6.586 1 97.06 88 HIS B O 1
ATOM 2049 N N . HIS B 1 89 ? -17.656 -17.562 4.941 1 97.5 89 HIS B N 1
ATOM 2050 C CA . HIS B 1 89 ? -18.062 -18.594 4 1 97.5 89 HIS B CA 1
ATOM 2051 C C . HIS B 1 89 ? -16.922 -19.578 3.736 1 97.5 89 HIS B C 1
ATOM 2053 O O . HIS B 1 89 ? -17.156 -20.781 3.588 1 97.5 89 HIS B O 1
ATOM 2059 N N . LEU B 1 90 ? -15.727 -19.062 3.639 1 97.88 90 LEU B N 1
ATOM 2060 C CA . LEU B 1 90 ? -14.57 -19.922 3.447 1 97.88 90 LEU B CA 1
ATOM 2061 C C . LEU B 1 90 ? -14.391 -20.875 4.629 1 97.88 90 LEU B C 1
ATOM 2063 O O . LEU B 1 90 ? -14.047 -22.047 4.449 1 97.88 90 LEU B O 1
ATOM 2067 N N . THR B 1 91 ? -14.594 -20.375 5.824 1 97.19 91 THR B N 1
ATOM 2068 C CA . THR B 1 91 ? -14.531 -21.219 7.016 1 97.19 91 THR B CA 1
ATOM 2069 C C . THR B 1 91 ? -15.539 -22.359 6.922 1 97.19 91 THR B C 1
ATOM 2071 O O . THR B 1 91 ? -15.211 -23.5 7.238 1 97.19 91 THR B O 1
ATOM 2074 N N . GLU B 1 92 ? -16.703 -22.047 6.469 1 97.06 92 GLU B N 1
ATOM 2075 C CA . GLU B 1 92 ? -17.75 -23.047 6.285 1 97.06 92 GLU B CA 1
ATOM 2076 C C . GLU B 1 92 ? -17.344 -24.078 5.23 1 97.06 92 GLU B C 1
ATOM 2078 O O . GLU B 1 92 ? -17.578 -25.281 5.395 1 97.06 92 GLU B O 1
ATOM 2083 N N . LEU B 1 93 ? -16.766 -23.609 4.203 1 96.69 93 LEU B N 1
ATOM 2084 C CA . LEU B 1 93 ? -16.359 -24.484 3.111 1 96.69 93 LEU B CA 1
ATOM 2085 C C . LEU B 1 93 ? -15.234 -25.422 3.559 1 96.69 93 LEU B C 1
ATOM 2087 O O . LEU B 1 93 ? -15.156 -26.562 3.1 1 96.69 93 LEU B O 1
ATOM 2091 N N . ILE B 1 94 ? -14.344 -24.969 4.395 1 96.38 94 ILE B N 1
ATOM 2092 C CA . ILE B 1 94 ? -13.266 -25.797 4.918 1 96.38 94 ILE B CA 1
ATOM 2093 C C . ILE B 1 94 ? -13.844 -26.938 5.75 1 96.38 94 ILE B C 1
ATOM 2095 O O . ILE B 1 94 ? -13.352 -28.062 5.684 1 96.38 94 ILE B O 1
ATOM 2099 N N . GLU B 1 95 ? -14.898 -26.656 6.449 1 95.88 95 GLU B N 1
ATOM 2100 C CA . GLU B 1 95 ? -15.562 -27.656 7.285 1 95.88 95 GLU B CA 1
ATOM 2101 C C . GLU B 1 95 ? -16.438 -28.578 6.449 1 95.88 95 GLU B C 1
ATOM 2103 O O . GLU B 1 95 ? -16.5 -29.781 6.711 1 95.88 95 GLU B O 1
ATOM 2108 N N . ASN B 1 96 ? -17.141 -28.016 5.477 1 95.62 96 ASN B N 1
ATOM 2109 C CA . ASN B 1 96 ? -18.031 -28.734 4.574 1 95.62 96 ASN B CA 1
ATOM 2110 C C . ASN B 1 96 ? -17.875 -28.25 3.135 1 95.62 96 ASN B C 1
ATOM 2112 O O . ASN B 1 96 ? -18.5 -27.281 2.73 1 95.62 96 ASN B O 1
ATOM 2116 N N . PRO B 1 97 ? -17.109 -28.984 2.338 1 91 97 PRO B N 1
ATOM 2117 C CA . PRO B 1 97 ? -16.797 -28.562 0.973 1 91 97 PRO B CA 1
ATOM 2118 C C . PRO B 1 97 ? -18.031 -28.438 0.087 1 91 97 PRO B C 1
ATOM 2120 O O . PRO B 1 97 ? -17.953 -27.875 -1.009 1 91 97 PRO B O 1
ATOM 2123 N N . PHE B 1 98 ? -19.156 -28.953 0.546 1 91.5 98 PHE B N 1
ATOM 2124 C CA . PHE B 1 98 ? -20.359 -28.922 -0.262 1 91.5 98 PHE B CA 1
ATOM 2125 C C . PHE B 1 98 ? -21.328 -27.844 0.227 1 91.5 98 PHE B C 1
ATOM 2127 O O . PHE B 1 98 ? -22.469 -27.781 -0.213 1 91.5 98 PHE B O 1
ATOM 2134 N N . ALA B 1 99 ? -20.766 -27.031 1.128 1 91.81 99 ALA B N 1
ATOM 2135 C CA . ALA B 1 99 ? -21.609 -25.984 1.722 1 91.81 99 ALA B CA 1
ATOM 2136 C C . ALA B 1 99 ? -22.094 -25 0.661 1 91.81 99 ALA B C 1
ATOM 2138 O O . ALA B 1 99 ? -23.172 -24.422 0.789 1 91.81 99 ALA B O 1
ATOM 2139 N N . TYR B 1 100 ? -21.25 -24.703 -0.364 1 92 100 TYR B N 1
ATOM 2140 C CA . TYR B 1 100 ? -21.562 -23.781 -1.446 1 92 100 TYR B CA 1
ATOM 2141 C C . TYR B 1 100 ? -21.172 -24.359 -2.797 1 92 100 TYR B C 1
ATOM 2143 O O . TYR B 1 100 ? -20.375 -25.297 -2.863 1 92 100 TYR B O 1
ATOM 2151 N N . ASP B 1 101 ? -21.812 -23.734 -3.795 1 93.44 101 ASP B N 1
ATOM 2152 C CA . ASP B 1 101 ? -21.344 -24.047 -5.145 1 93.44 101 ASP B CA 1
ATOM 2153 C C . ASP B 1 101 ? -19.922 -23.531 -5.359 1 93.44 101 ASP B C 1
ATOM 2155 O O . ASP B 1 101 ? -19.688 -22.312 -5.336 1 93.44 101 ASP B O 1
ATOM 2159 N N . SER B 1 102 ? -19.031 -24.469 -5.594 1 92.75 102 SER B N 1
ATOM 2160 C CA . SER B 1 102 ? -17.609 -24.141 -5.656 1 92.75 102 SER B CA 1
ATOM 2161 C C . SER B 1 102 ? -17.312 -23.172 -6.789 1 92.75 102 SER B C 1
ATOM 2163 O O . SER B 1 102 ? -16.578 -22.203 -6.605 1 92.75 102 SER B O 1
ATOM 2165 N N . HIS B 1 103 ? -17.922 -23.453 -7.93 1 94.44 103 HIS B N 1
ATOM 2166 C CA . HIS B 1 103 ? -17.656 -22.609 -9.094 1 94.44 103 HIS B CA 1
ATOM 2167 C C . HIS B 1 103 ? -18.172 -21.188 -8.867 1 94.44 103 HIS B C 1
ATOM 2169 O O . HIS B 1 103 ? -17.469 -20.219 -9.156 1 94.44 103 HIS B O 1
ATOM 2175 N N . LYS B 1 104 ? -19.312 -21.125 -8.375 1 95.69 104 LYS B N 1
ATOM 2176 C CA . LYS B 1 104 ? -19.906 -19.812 -8.086 1 95.69 104 LYS B CA 1
ATOM 2177 C C . LYS B 1 104 ? -19.094 -19.078 -7.027 1 95.69 104 LYS B C 1
ATOM 2179 O O . LYS B 1 104 ? -18.844 -17.875 -7.156 1 95.69 104 LYS B O 1
ATOM 2184 N N . PHE B 1 105 ? -18.688 -19.734 -6.031 1 96.81 105 PHE B N 1
ATOM 2185 C CA . PHE B 1 105 ? -17.922 -19.109 -4.945 1 96.81 105 PHE B CA 1
ATOM 2186 C C . PHE B 1 105 ? -16.594 -18.578 -5.449 1 96.81 105 PHE B C 1
ATOM 2188 O O . PHE B 1 105 ? -16.188 -17.469 -5.086 1 96.81 105 PHE B O 1
ATOM 2195 N N . ARG B 1 106 ? -15.977 -19.312 -6.27 1 96.5 106 ARG B N 1
ATOM 2196 C CA . ARG B 1 106 ? -14.688 -18.891 -6.801 1 96.5 106 ARG B CA 1
ATOM 2197 C C . ARG B 1 106 ? -14.836 -17.688 -7.73 1 96.5 106 ARG B C 1
ATOM 2199 O O . ARG B 1 106 ? -13.977 -16.812 -7.766 1 96.5 106 ARG B O 1
ATOM 2206 N N . SER B 1 107 ? -15.914 -17.703 -8.445 1 96.62 107 SER B N 1
ATOM 2207 C CA . SER B 1 107 ? -16.188 -16.547 -9.281 1 96.62 107 SER B CA 1
ATOM 2208 C C . SER B 1 107 ? -16.391 -15.289 -8.438 1 96.62 107 SER B C 1
ATOM 2210 O O . SER B 1 107 ? -15.875 -14.219 -8.773 1 96.62 107 SER B O 1
ATOM 2212 N N . GLU B 1 108 ? -17.062 -15.43 -7.359 1 96.69 108 GLU B N 1
ATOM 2213 C CA . GLU B 1 108 ? -17.266 -14.328 -6.43 1 96.69 108 GLU B CA 1
ATOM 2214 C C . GLU B 1 108 ? -15.953 -13.898 -5.789 1 96.69 108 GLU B C 1
ATOM 2216 O O . GLU B 1 108 ? -15.719 -12.711 -5.578 1 96.69 108 GLU B O 1
ATOM 2221 N N . HIS B 1 109 ? -15.188 -14.852 -5.484 1 97.06 109 HIS B N 1
ATOM 2222 C CA . HIS B 1 109 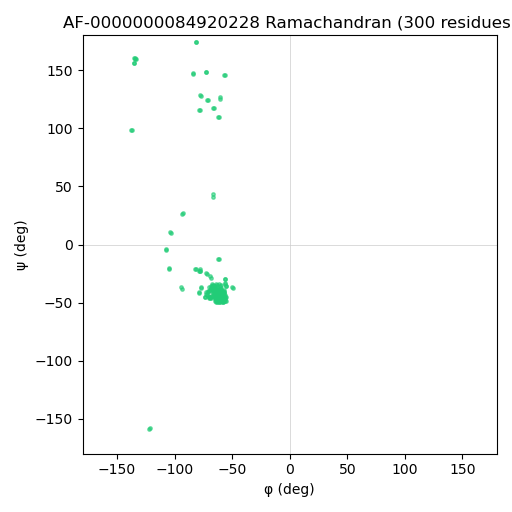? -13.883 -14.578 -4.902 1 97.06 109 HIS B CA 1
ATOM 2223 C C . HIS B 1 109 ? -13.008 -13.773 -5.863 1 97.06 109 HIS B C 1
ATOM 2225 O O . HIS B 1 109 ? -12.359 -12.812 -5.453 1 97.06 109 HIS B O 1
ATOM 2231 N N . THR B 1 110 ? -13.039 -14.148 -7.078 1 97.06 110 THR B N 1
ATOM 2232 C CA . THR B 1 110 ? -12.297 -13.438 -8.117 1 97.06 110 THR B CA 1
ATOM 2233 C C . THR B 1 110 ? -12.789 -12 -8.242 1 97.06 110 THR B C 1
ATOM 2235 O O . THR B 1 110 ? -11.992 -11.062 -8.352 1 97.06 110 THR B O 1
ATOM 2238 N N . ALA B 1 111 ? -14.062 -11.82 -8.273 1 97.25 111 ALA B N 1
ATOM 2239 C CA . ALA B 1 111 ? -14.648 -10.484 -8.367 1 97.25 111 ALA B CA 1
ATOM 2240 C C . ALA B 1 111 ? -14.219 -9.617 -7.184 1 97.25 111 ALA B C 1
ATOM 2242 O O . ALA B 1 111 ? -13.977 -8.422 -7.34 1 97.25 111 ALA B O 1
ATOM 2243 N N . LEU B 1 112 ? -14.172 -10.234 -6.02 1 97.81 112 LEU B N 1
ATOM 2244 C CA . LEU B 1 112 ? -13.719 -9.523 -4.828 1 97.81 112 LEU B CA 1
ATOM 2245 C C . LEU B 1 112 ? -12.266 -9.07 -4.98 1 97.81 112 LEU B C 1
ATOM 2247 O O . LEU B 1 112 ? -11.93 -7.926 -4.66 1 97.81 112 LEU B O 1
ATOM 2251 N N . GLU B 1 113 ? -11.43 -9.938 -5.469 1 97.5 113 GLU B N 1
ATOM 2252 C CA . GLU B 1 113 ? -10.039 -9.578 -5.715 1 97.5 113 GLU B CA 1
ATOM 2253 C C . GLU B 1 113 ? -9.938 -8.398 -6.676 1 97.5 113 GLU B C 1
ATOM 2255 O O . GLU B 1 113 ? -9.141 -7.48 -6.461 1 97.5 113 GLU B O 1
ATOM 2260 N N . ASP B 1 114 ? -10.734 -8.43 -7.719 1 96.75 114 ASP B N 1
ATOM 2261 C CA . ASP B 1 114 ? -10.734 -7.344 -8.695 1 96.75 114 ASP B CA 1
ATOM 2262 C C . ASP B 1 114 ? -11.156 -6.023 -8.047 1 96.75 114 ASP B C 1
ATOM 2264 O O . ASP B 1 114 ? -10.57 -4.977 -8.328 1 96.75 114 ASP B O 1
ATOM 2268 N N . SER B 1 115 ? -12.148 -6.117 -7.234 1 97.44 115 SER B N 1
ATOM 2269 C CA . SER B 1 115 ? -12.625 -4.922 -6.539 1 97.44 115 SER B CA 1
ATOM 2270 C C . SER B 1 115 ? -11.547 -4.359 -5.613 1 97.44 115 SER B C 1
ATOM 2272 O O . SER B 1 115 ? -11.391 -3.141 -5.508 1 97.44 115 SER B O 1
ATOM 2274 N N . LEU B 1 116 ? -10.852 -5.25 -4.957 1 97.62 116 LEU B N 1
ATOM 2275 C CA . LEU B 1 116 ? -9.758 -4.828 -4.078 1 97.62 116 LEU B CA 1
ATOM 2276 C C . LEU B 1 116 ? -8.664 -4.133 -4.871 1 97.62 116 LEU B C 1
ATOM 2278 O O . LEU B 1 116 ? -8.148 -3.092 -4.449 1 97.62 116 LEU B O 1
ATOM 2282 N N . ALA B 1 117 ? -8.312 -4.68 -5.988 1 95.5 117 ALA B N 1
ATOM 2283 C CA . ALA B 1 117 ? -7.289 -4.082 -6.844 1 95.5 117 ALA B CA 1
ATOM 2284 C C . ALA B 1 117 ? -7.715 -2.693 -7.316 1 95.5 117 ALA B C 1
ATOM 2286 O O . ALA B 1 117 ? -6.906 -1.762 -7.332 1 95.5 117 ALA B O 1
ATOM 2287 N N . HIS B 1 118 ? -8.969 -2.527 -7.691 1 95.62 118 HIS B N 1
ATOM 2288 C CA . HIS B 1 118 ? -9.492 -1.236 -8.117 1 95.62 118 HIS B CA 1
ATOM 2289 C C . HIS B 1 118 ? -9.477 -0.231 -6.969 1 95.62 118 HIS B C 1
ATOM 2291 O O . HIS B 1 118 ? -9.141 0.939 -7.168 1 95.62 118 HIS B O 1
ATOM 2297 N N . PHE B 1 119 ? -9.867 -0.717 -5.848 1 97.31 119 PHE B N 1
ATOM 2298 C CA . PHE B 1 119 ? -9.883 0.137 -4.664 1 97.31 119 PHE B CA 1
ATOM 2299 C C . PHE B 1 119 ? -8.492 0.71 -4.391 1 97.31 119 PHE B C 1
ATOM 2301 O O . PHE B 1 119 ? -8.359 1.899 -4.094 1 97.31 119 PHE B O 1
ATOM 2308 N N . VAL B 1 120 ? -7.438 -0.141 -4.383 1 95.38 120 VAL B N 1
ATOM 2309 C CA . VAL B 1 120 ? -6.074 0.299 -4.094 1 95.38 120 VAL B CA 1
ATOM 2310 C C . VAL B 1 120 ? -5.664 1.394 -5.078 1 95.38 120 VAL B C 1
ATOM 2312 O O . VAL B 1 120 ? -5.055 2.391 -4.684 1 95.38 120 VAL B O 1
ATOM 2315 N N . LYS B 1 121 ? -6.066 1.209 -6.312 1 93.25 121 LYS B N 1
ATOM 2316 C CA . LYS B 1 121 ? -5.777 2.229 -7.316 1 93.25 121 LYS B CA 1
ATOM 2317 C C . LYS B 1 121 ? -6.492 3.537 -6.992 1 93.25 121 LYS B C 1
ATOM 2319 O O . LYS B 1 121 ? -5.891 4.613 -7.059 1 93.25 121 LYS B O 1
ATOM 2324 N N . ASP B 1 122 ? -7.75 3.445 -6.688 1 93.44 122 ASP B N 1
ATOM 2325 C CA . ASP B 1 122 ? -8.523 4.625 -6.324 1 93.44 122 ASP B CA 1
ATOM 2326 C C . ASP B 1 122 ? -7.949 5.305 -5.086 1 93.44 122 ASP B C 1
ATOM 2328 O O . ASP B 1 122 ? -7.855 6.531 -5.031 1 93.44 122 ASP B O 1
ATOM 2332 N N . PHE B 1 123 ? -7.609 4.48 -4.117 1 95.69 123 PHE B N 1
ATOM 2333 C CA . PHE B 1 123 ? -7.043 4.988 -2.873 1 95.69 123 PHE B CA 1
ATOM 2334 C C . PHE B 1 123 ? -5.758 5.762 -3.141 1 95.69 123 PHE B C 1
ATOM 2336 O O . PHE B 1 123 ? -5.578 6.871 -2.633 1 95.69 123 PHE B O 1
ATOM 2343 N N . ARG B 1 124 ? -4.891 5.156 -3.898 1 92.94 124 ARG B N 1
ATOM 2344 C CA . ARG B 1 124 ? -3.611 5.789 -4.207 1 92.94 124 ARG B CA 1
ATOM 2345 C C . ARG B 1 124 ? -3.816 7.098 -4.957 1 92.94 124 ARG B C 1
ATOM 2347 O O . ARG B 1 124 ? -3.141 8.094 -4.68 1 92.94 124 ARG B O 1
ATOM 2354 N N . LYS B 1 125 ? -4.719 7.094 -5.883 1 92.06 125 LYS B N 1
ATOM 2355 C CA . LYS B 1 125 ? -5.035 8.312 -6.625 1 92.06 125 LYS B CA 1
ATOM 2356 C C . LYS B 1 125 ? -5.57 9.398 -5.695 1 92.06 125 LYS B C 1
ATOM 2358 O O . LYS B 1 125 ? -5.137 10.555 -5.762 1 92.06 125 LYS B O 1
ATOM 2363 N N . ASN B 1 126 ? -6.516 8.984 -4.906 1 91.38 126 ASN B N 1
ATOM 2364 C CA . ASN B 1 126 ? -7.102 9.906 -3.941 1 91.38 126 ASN B CA 1
ATOM 2365 C C . ASN B 1 126 ? -6.047 10.477 -2.996 1 91.38 126 ASN B C 1
ATOM 2367 O O . ASN B 1 126 ? -6.031 11.68 -2.727 1 91.38 126 ASN B O 1
ATOM 2371 N N . ARG B 1 127 ? -5.25 9.633 -2.527 1 90.31 127 ARG B N 1
ATOM 2372 C CA . ARG B 1 127 ? -4.188 10.031 -1.607 1 90.31 127 ARG B CA 1
ATOM 2373 C C . ARG B 1 127 ? -3.252 11.039 -2.256 1 90.31 127 ARG B C 1
ATOM 2375 O O . ARG B 1 127 ? -2.877 12.039 -1.63 1 90.31 127 ARG B O 1
ATOM 2382 N N . LYS B 1 128 ? -2.852 10.844 -3.414 1 89.88 128 LYS B N 1
ATOM 2383 C CA . LYS B 1 128 ? -1.99 11.773 -4.141 1 89.88 128 LYS B CA 1
ATOM 2384 C C . LYS B 1 128 ? -2.65 13.141 -4.281 1 89.88 128 LYS B C 1
ATOM 2386 O O . LYS B 1 128 ? -1.991 14.172 -4.133 1 89.88 128 LYS B O 1
ATOM 2391 N N . GLU B 1 129 ? -3.879 13.109 -4.59 1 87.75 129 GLU B N 1
ATOM 2392 C CA . GLU B 1 129 ? -4.629 14.352 -4.719 1 87.75 129 GLU B CA 1
ATOM 2393 C C . GLU B 1 129 ? -4.691 15.102 -3.389 1 87.75 129 GLU B C 1
ATOM 2395 O O . GLU B 1 129 ? -4.484 16.312 -3.344 1 87.75 129 GLU B O 1
ATOM 2400 N N . ILE B 1 130 ? -4.941 14.414 -2.35 1 86.31 130 ILE B N 1
ATOM 2401 C CA . ILE B 1 130 ? -5.031 15.008 -1.019 1 86.31 130 ILE B CA 1
ATOM 2402 C C . ILE B 1 130 ? -3.686 15.625 -0.637 1 86.31 130 ILE B C 1
ATOM 2404 O O . ILE B 1 130 ? -3.627 16.75 -0.154 1 86.31 130 ILE B O 1
ATOM 2408 N N . PHE B 1 131 ? -2.645 14.914 -0.869 1 84.62 131 PHE B N 1
ATOM 2409 C CA . PHE B 1 131 ? -1.311 15.398 -0.529 1 84.62 131 PHE B CA 1
ATOM 2410 C C . PHE B 1 131 ? -0.959 16.641 -1.339 1 84.62 131 PHE B C 1
ATOM 2412 O O . PHE B 1 131 ? -0.403 17.594 -0.803 1 84.62 131 PHE B O 1
ATOM 2419 N N . SER B 1 132 ? -1.332 16.609 -2.58 1 85.31 132 SER B N 1
ATOM 2420 C CA . SER B 1 132 ? -1.048 17.766 -3.441 1 85.31 132 SER B CA 1
ATOM 2421 C C . SER B 1 132 ? -1.773 19.016 -2.957 1 85.31 132 SER B C 1
ATOM 2423 O O . SER B 1 132 ? -1.177 20.078 -2.869 1 85.31 132 SER B O 1
ATOM 2425 N N . ILE B 1 133 ? -3.008 18.875 -2.646 1 81.56 133 ILE B N 1
ATOM 2426 C CA . ILE B 1 133 ? -3.82 20.016 -2.215 1 81.56 133 ILE B CA 1
ATOM 2427 C C . ILE B 1 133 ? -3.365 20.484 -0.834 1 81.56 133 ILE B C 1
ATOM 2429 O O . ILE B 1 133 ? -3.285 21.688 -0.575 1 81.56 133 ILE B O 1
ATOM 2433 N N . THR B 1 134 ? -3.143 19.547 0.055 1 78.5 134 THR B N 1
ATOM 2434 C CA . THR B 1 134 ? -2.695 19.891 1.401 1 78.5 134 THR B CA 1
ATOM 2435 C C . THR B 1 134 ? -1.366 20.641 1.356 1 78.5 134 THR B C 1
ATOM 2437 O O . THR B 1 134 ? -1.177 21.625 2.072 1 78.5 134 THR B O 1
ATOM 2440 N N . GLU B 1 135 ? -0.497 20.156 0.499 1 77.69 135 GLU B N 1
ATOM 2441 C CA . GLU B 1 135 ? 0.781 20.844 0.326 1 77.69 135 GLU B CA 1
ATOM 2442 C C . GLU B 1 135 ? 0.58 22.266 -0.187 1 77.69 135 GLU B C 1
ATOM 2444 O O . GLU B 1 135 ? 1.265 23.188 0.252 1 77.69 135 GLU B O 1
ATOM 2449 N N . TYR B 1 136 ? -0.27 22.375 -1.139 1 78.38 136 TYR B N 1
ATOM 2450 C CA . TYR B 1 136 ? -0.592 23.688 -1.694 1 78.38 136 TYR B CA 1
ATOM 2451 C C . TYR B 1 136 ? -1.114 24.625 -0.612 1 78.38 136 TYR B C 1
ATOM 2453 O O . TYR B 1 136 ? -0.699 25.781 -0.532 1 78.38 136 TYR B O 1
ATOM 2461 N N . ILE B 1 137 ? -1.977 24.188 0.223 1 72.56 137 ILE B N 1
ATOM 2462 C CA . ILE B 1 137 ? -2.592 24.984 1.28 1 72.56 137 ILE B CA 1
ATOM 2463 C C . ILE B 1 137 ? -1.55 25.312 2.346 1 72.56 137 ILE B C 1
ATOM 2465 O O . ILE B 1 137 ? -1.475 26.453 2.812 1 72.56 137 ILE B O 1
ATOM 2469 N N . ILE B 1 138 ? -0.799 24.359 2.746 1 68.88 138 ILE B N 1
ATOM 2470 C CA . ILE B 1 138 ? 0.239 24.547 3.754 1 68.88 138 ILE B CA 1
ATOM 2471 C C . ILE B 1 138 ? 1.205 25.641 3.297 1 68.88 138 ILE B C 1
ATOM 2473 O O . ILE B 1 138 ? 1.562 26.531 4.074 1 68.88 138 ILE B O 1
ATOM 2477 N N . ASP B 1 139 ? 1.519 25.547 2.115 1 70.44 139 ASP B N 1
ATOM 2478 C CA . ASP B 1 139 ? 2.436 26.547 1.56 1 70.44 139 ASP B CA 1
ATOM 2479 C C . ASP B 1 139 ? 1.79 27.922 1.521 1 70.44 139 ASP B C 1
ATOM 2481 O O . ASP B 1 139 ? 2.459 28.938 1.754 1 70.44 139 ASP B O 1
ATOM 2485 N N . GLY B 1 140 ? 0.557 27.922 1.188 1 65.44 140 GLY B N 1
ATOM 2486 C CA . GLY B 1 140 ? -0.155 29.188 1.129 1 65.44 140 GLY B CA 1
ATOM 2487 C C . GLY B 1 140 ? -0.396 29.797 2.494 1 65.44 140 GLY B C 1
ATOM 2488 O O . GLY B 1 140 ? -0.304 31.016 2.66 1 65.44 140 GLY B O 1
ATOM 2489 N N . GLU B 1 141 ? -0.729 28.984 3.449 1 60.94 141 GLU B N 1
ATOM 2490 C CA . GLU B 1 141 ? -1.015 29.469 4.793 1 60.94 141 GLU B CA 1
ATOM 2491 C C . GLU B 1 141 ? 0.265 29.891 5.512 1 60.94 141 GLU B C 1
ATOM 2493 O O . GLU B 1 141 ? 0.26 30.828 6.301 1 60.94 141 GLU B O 1
ATOM 2498 N N . GLN B 1 142 ? 1.254 29.094 5.422 1 59 142 GLN B N 1
ATOM 2499 C CA . GLN B 1 142 ? 2.541 29.484 5.984 1 59 142 GLN B CA 1
ATOM 2500 C C . GLN B 1 142 ? 2.934 30.891 5.512 1 59 142 GLN B C 1
ATOM 2502 O O . GLN B 1 142 ? 3.471 31.688 6.289 1 59 142 GLN B O 1
ATOM 2507 N N . LEU B 1 143 ? 2.598 31.141 4.293 1 52.75 143 LEU B N 1
ATOM 2508 C CA . LEU B 1 143 ? 2.885 32.469 3.752 1 52.75 143 LEU B CA 1
ATOM 2509 C C . LEU B 1 143 ? 2.062 33.531 4.465 1 52.75 143 LEU B C 1
ATOM 2511 O O . LEU B 1 143 ? 2.564 34.625 4.75 1 52.75 143 LEU B O 1
ATOM 2515 N N . VAL B 1 144 ? 0.931 33.188 4.73 1 50.31 144 VAL B N 1
ATOM 2516 C CA . VAL B 1 144 ? 0.055 34.156 5.379 1 50.31 144 VAL B CA 1
ATOM 2517 C C . VAL B 1 144 ? 0.521 34.40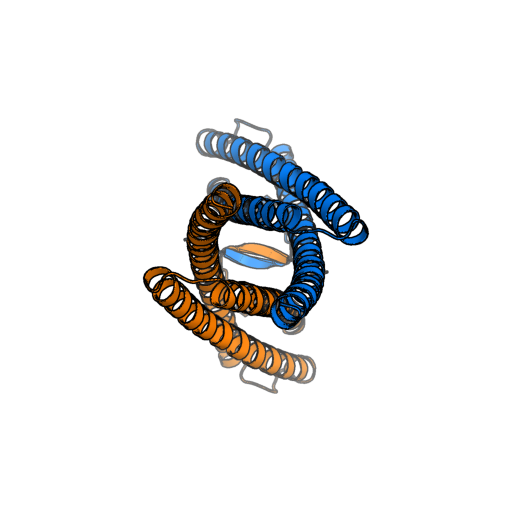6 6.812 1 50.31 144 VAL B C 1
ATOM 2519 O O . VAL B 1 144 ? 0.589 35.531 7.266 1 50.31 144 VAL B O 1
ATOM 2522 N N . LYS B 1 145 ? 0.839 33.438 7.562 1 55.16 145 LYS B N 1
ATOM 2523 C CA . LYS B 1 145 ? 1.288 33.594 8.945 1 55.16 145 LYS B CA 1
ATOM 2524 C C . LYS B 1 145 ? 2.596 34.375 9.008 1 55.16 145 LYS B C 1
ATOM 2526 O O . LYS B 1 145 ? 2.768 35.219 9.875 1 55.16 145 LYS B O 1
ATOM 2531 N N . GLN B 1 146 ? 3.469 33.969 8.172 1 52.38 146 GLN B N 1
ATOM 2532 C CA . GLN B 1 146 ? 4.719 34.719 8.133 1 52.38 146 GLN B CA 1
ATOM 2533 C C . GLN B 1 146 ? 4.457 36.219 7.887 1 52.38 146 GLN B C 1
ATOM 2535 O O . GLN B 1 146 ? 5.098 37.062 8.5 1 52.38 146 GLN B O 1
ATOM 2540 N N . PHE B 1 147 ? 3.49 36.406 7.109 1 48.97 147 PHE B N 1
ATOM 2541 C CA . PHE B 1 147 ? 3.188 37.781 6.797 1 48.97 147 PHE B CA 1
ATOM 2542 C C . PHE B 1 147 ? 2.455 38.469 7.953 1 48.97 147 PHE B C 1
ATOM 2544 O O . PHE B 1 147 ? 2.666 39.625 8.227 1 48.97 147 PHE B O 1
ATOM 2551 N N . THR B 1 148 ? 1.669 37.75 8.547 1 49.69 148 THR B N 1
ATOM 2552 C CA . THR B 1 148 ? 0.938 38.344 9.664 1 49.69 148 THR B CA 1
ATOM 2553 C C . THR B 1 148 ? 1.857 38.562 10.859 1 49.69 148 THR B C 1
ATOM 2555 O O . THR B 1 148 ? 1.714 39.531 11.594 1 49.69 148 THR B O 1
ATOM 2558 N N . ASN B 1 149 ? 2.674 37.562 11.117 1 51.91 149 ASN B N 1
ATOM 2559 C CA . ASN B 1 149 ? 3.648 37.781 12.188 1 51.91 149 ASN B CA 1
ATOM 2560 C C . ASN B 1 149 ? 4.57 38.969 11.867 1 51.91 149 ASN B C 1
ATOM 2562 O O . ASN B 1 149 ? 5.035 39.656 12.773 1 51.91 149 ASN B O 1
ATOM 2566 N N . LEU B 1 150 ? 4.914 39.156 10.695 1 48.03 150 LEU B N 1
ATOM 2567 C CA . LEU B 1 150 ? 5.738 40.312 10.344 1 48.03 150 LEU B CA 1
ATOM 2568 C C . LEU B 1 150 ? 4.949 41.625 10.484 1 48.03 150 LEU B C 1
ATOM 2570 O O . LEU B 1 150 ? 5.523 42.688 10.758 1 48.03 150 LEU B O 1
ATOM 2574 N N . ALA B 1 151 ? 3.695 41.469 10.32 1 48.75 151 ALA B N 1
ATOM 2575 C CA . ALA B 1 151 ? 2.914 42.719 10.398 1 48.75 151 ALA B CA 1
ATOM 2576 C C . ALA B 1 151 ? 2.635 43.094 11.844 1 48.75 151 ALA B C 1
ATOM 2578 O O . ALA B 1 151 ? 2.275 44.25 12.133 1 48.75 151 ALA B O 1
ATOM 2579 N N . ASP B 1 152 ? 2.68 42.25 12.82 1 43.09 152 ASP B N 1
ATOM 2580 C CA . ASP B 1 152 ? 2.6 42.75 14.188 1 43.09 152 ASP B CA 1
ATOM 2581 C C . ASP B 1 152 ? 3.984 43.125 14.711 1 43.09 152 ASP B C 1
ATOM 2583 O O . ASP B 1 152 ? 4.961 42.406 14.469 1 43.09 152 ASP B O 1
#